Protein AF-A0A3L7Q2Y6-F1 (afdb_monomer)

Foldseek 3Di:
DDDDDDDDPPDDDDPVNVVVVVVVVVVVVVVCVVVVVVVVQVVLLVLQLVLQVLVLVLQVVVCVVVVHGQFEAQDPPDVPDPPDPPQPPVNLADAHQFYQQPDAADDDQDPPVSQQLSLLLSQFQSQQQSCVDPVSVVSNVVRDCLFWDADPDCRRRPLPVDPPDGDDHPTRGFLCDPSDDPPGRTIFGAGPLRAGKGKAFAFAADDPPSDPPPDDADPVRGDGRSNCQWQAHDPPRRIKIKQQANVNDCLGAPRDPVGDNVSSCVSNVRMDMNDDHHHDD

Structure (mmCIF, N/CA/C/O backbone):
data_AF-A0A3L7Q2Y6-F1
#
_entry.id   AF-A0A3L7Q2Y6-F1
#
loop_
_atom_site.group_PDB
_atom_site.id
_atom_site.type_symbol
_atom_site.label_atom_id
_atom_site.label_alt_id
_atom_site.label_comp_id
_atom_site.label_asym_id
_atom_site.label_entity_id
_atom_site.label_seq_id
_atom_site.pdbx_PDB_ins_code
_atom_site.Cartn_x
_atom_site.Cartn_y
_atom_site.Cartn_z
_atom_site.occupancy
_atom_site.B_iso_or_equiv
_atom_site.auth_seq_id
_atom_site.auth_comp_id
_atom_site.auth_asym_id
_atom_site.auth_atom_id
_atom_site.pdbx_PDB_model_num
ATOM 1 N N . MET A 1 1 ? -67.370 22.763 51.348 1.00 41.94 1 MET A N 1
ATOM 2 C CA . MET A 1 1 ? -66.328 22.509 50.325 1.00 41.94 1 MET A CA 1
ATOM 3 C C . MET A 1 1 ? -65.252 21.628 50.940 1.00 41.94 1 MET A C 1
ATOM 5 O O . MET A 1 1 ? -64.598 22.067 51.872 1.00 41.94 1 MET A O 1
ATOM 9 N N . SER A 1 2 ? -65.144 20.372 50.495 1.00 49.56 2 SER A N 1
ATOM 10 C CA . SER A 1 2 ? -64.196 19.372 51.012 1.00 49.56 2 SER A CA 1
ATOM 11 C C . SER A 1 2 ? -63.088 19.155 49.982 1.00 49.56 2 SER A C 1
ATOM 13 O O . SER A 1 2 ? -63.358 18.711 48.867 1.00 49.56 2 SER A O 1
ATOM 15 N N . THR A 1 3 ? -61.853 19.520 50.320 1.00 56.12 3 THR A N 1
ATOM 16 C CA . THR A 1 3 ? -60.669 19.334 49.473 1.00 56.12 3 THR A CA 1
ATOM 17 C C . THR A 1 3 ? -60.024 17.984 49.780 1.00 56.12 3 THR A C 1
ATOM 19 O O . THR A 1 3 ? -59.405 17.768 50.821 1.00 56.12 3 THR A O 1
ATOM 22 N N . ARG A 1 4 ? -60.184 17.039 48.849 1.00 55.81 4 ARG A N 1
ATOM 23 C CA . ARG A 1 4 ? -59.629 15.683 48.915 1.00 55.81 4 ARG A CA 1
ATOM 24 C C . ARG A 1 4 ? -58.120 15.739 48.630 1.00 55.81 4 ARG A C 1
ATOM 26 O O . ARG A 1 4 ? -57.710 15.963 47.496 1.00 55.81 4 ARG A O 1
ATOM 33 N N . ARG A 1 5 ? -57.283 15.549 49.655 1.00 59.28 5 ARG A N 1
ATOM 34 C CA . ARG A 1 5 ? -55.821 15.421 49.500 1.00 59.28 5 ARG A CA 1
ATOM 35 C C . ARG A 1 5 ? -55.479 14.068 48.861 1.00 59.28 5 ARG A C 1
ATOM 37 O O . ARG A 1 5 ? -55.670 13.024 49.479 1.00 59.28 5 ARG A O 1
ATOM 44 N N . SER A 1 6 ? -54.955 14.104 47.638 1.00 62.66 6 SER A N 1
ATOM 45 C CA . SER A 1 6 ? -54.264 12.983 46.990 1.00 62.66 6 SER A CA 1
ATOM 46 C C . SER A 1 6 ? -53.007 12.629 47.798 1.00 62.66 6 SER A C 1
ATOM 48 O O . SER A 1 6 ? -52.104 13.454 47.942 1.00 62.66 6 SER A O 1
ATOM 50 N N . ARG A 1 7 ? -52.956 11.420 48.371 1.00 60.50 7 ARG A N 1
ATOM 51 C CA . ARG A 1 7 ? -51.723 10.851 48.930 1.00 60.50 7 ARG A CA 1
ATOM 52 C C . ARG A 1 7 ? -50.919 10.256 47.778 1.00 60.50 7 ARG A C 1
ATOM 54 O O . ARG A 1 7 ? -51.232 9.165 47.313 1.00 60.50 7 ARG A O 1
ATOM 61 N N . HIS A 1 8 ? -49.869 10.951 47.353 1.00 60.72 8 HIS A N 1
ATOM 62 C CA . HIS A 1 8 ? -48.809 10.332 46.566 1.00 60.72 8 HIS A CA 1
ATOM 63 C C . HIS A 1 8 ? -48.075 9.334 47.470 1.00 60.72 8 HIS A C 1
ATOM 65 O O . HIS A 1 8 ? -47.310 9.719 48.353 1.00 60.72 8 HIS A O 1
ATOM 71 N N . THR A 1 9 ? -48.329 8.042 47.284 1.00 58.81 9 THR A N 1
ATOM 72 C CA . THR A 1 9 ? -47.497 6.972 47.841 1.00 58.81 9 THR A CA 1
ATOM 73 C C . THR A 1 9 ? -46.176 6.954 47.080 1.00 58.81 9 THR A C 1
ATOM 75 O O . THR A 1 9 ? -46.021 6.229 46.099 1.00 58.81 9 THR A O 1
ATOM 78 N N . GLY A 1 10 ? -45.238 7.803 47.496 1.00 58.03 10 GLY A N 1
ATOM 79 C CA . GLY A 1 10 ? -43.846 7.699 47.077 1.00 58.03 10 GLY A CA 1
ATOM 80 C C . GLY A 1 10 ? -43.260 6.427 47.676 1.00 58.03 10 GLY A C 1
ATOM 81 O O . GLY A 1 10 ? -43.004 6.368 48.876 1.00 58.03 10 GLY A O 1
ATOM 82 N N . ARG A 1 11 ? -43.102 5.382 46.861 1.00 69.25 11 ARG A N 1
ATOM 83 C CA . ARG A 1 11 ? -42.287 4.222 47.228 1.00 69.25 11 ARG A CA 1
ATOM 84 C C . ARG A 1 11 ? -40.838 4.703 47.289 1.00 69.25 11 ARG A C 1
ATOM 86 O O . ARG A 1 11 ? -40.289 5.110 46.271 1.00 69.25 11 ARG A O 1
ATOM 93 N N . ALA A 1 12 ? -40.259 4.732 48.484 1.00 65.50 12 ALA A N 1
ATOM 94 C CA . ALA A 1 12 ? -38.835 4.984 48.650 1.00 65.50 12 ALA A CA 1
ATOM 95 C C . ALA A 1 12 ? -38.062 3.785 48.080 1.00 65.50 12 ALA A C 1
ATOM 97 O O . ALA A 1 12 ? -38.348 2.644 48.446 1.00 65.50 12 ALA A O 1
ATOM 98 N N . PHE A 1 13 ? -37.128 4.049 47.165 1.00 69.56 13 PHE A N 1
ATOM 99 C CA . PHE A 1 13 ? -36.258 3.032 46.578 1.00 69.56 13 PHE A CA 1
ATOM 100 C C . PHE A 1 13 ? -35.400 2.388 47.666 1.00 69.56 13 PHE A C 1
ATOM 102 O O . PHE A 1 13 ? -34.822 3.076 48.511 1.00 69.56 13 PHE A O 1
ATOM 109 N N . THR A 1 14 ? -35.331 1.061 47.659 1.00 88.31 14 THR A N 1
ATOM 110 C CA . THR A 1 14 ? -34.518 0.332 48.636 1.00 88.31 14 THR A CA 1
ATOM 111 C C . THR A 1 14 ? -33.040 0.396 48.248 1.00 88.31 14 THR A C 1
ATOM 113 O O . THR A 1 14 ? -32.690 0.422 47.069 1.00 88.31 14 THR A O 1
ATOM 116 N N . LEU A 1 15 ? -32.147 0.402 49.243 1.00 87.25 15 LEU A N 1
ATOM 117 C CA . LEU A 1 15 ? -30.693 0.442 49.019 1.00 87.25 15 LEU A CA 1
ATOM 118 C C . LEU A 1 15 ? -30.230 -0.748 48.153 1.00 87.25 15 LEU A C 1
ATOM 120 O O . LEU A 1 15 ? -29.374 -0.597 47.285 1.00 87.25 15 LEU A O 1
ATOM 124 N N . ILE A 1 16 ? -30.877 -1.907 48.321 1.00 90.69 16 ILE A N 1
ATOM 125 C CA . ILE A 1 16 ? -30.618 -3.108 47.522 1.00 90.69 16 ILE A CA 1
ATOM 126 C C . ILE A 1 16 ? -31.047 -2.957 46.055 1.00 90.69 16 ILE A C 1
ATOM 128 O O . ILE A 1 16 ? -30.329 -3.408 45.170 1.00 90.69 16 ILE A O 1
ATOM 132 N N . GLU A 1 17 ? -32.159 -2.275 45.771 1.00 90.62 17 GLU A N 1
ATOM 133 C CA . GLU A 1 17 ? -32.613 -1.998 44.402 1.00 90.62 17 GLU A CA 1
ATOM 134 C C . GLU A 1 17 ? -31.619 -1.091 43.668 1.00 90.62 17 GLU A C 1
ATOM 136 O O . GLU A 1 17 ? -31.252 -1.368 42.528 1.00 90.62 17 GLU A O 1
ATOM 141 N N . ILE A 1 18 ? -31.077 -0.083 44.360 1.00 92.81 18 ILE A N 1
ATOM 142 C CA . ILE A 1 18 ? -30.001 0.758 43.820 1.00 92.81 18 ILE A CA 1
ATOM 143 C C . ILE A 1 18 ? -28.722 -0.063 43.574 1.00 92.81 18 ILE A C 1
ATOM 145 O O . ILE A 1 18 ? -28.101 0.093 42.524 1.00 92.81 18 ILE A O 1
ATOM 149 N N . MET A 1 19 ? -28.338 -0.978 44.473 1.00 92.94 19 MET A N 1
ATOM 150 C CA . MET A 1 19 ? -27.163 -1.841 44.262 1.00 92.94 19 MET A CA 1
ATOM 151 C C . MET A 1 19 ? -27.318 -2.772 43.056 1.00 92.94 19 MET A C 1
ATOM 153 O O . MET A 1 19 ? -26.382 -2.914 42.267 1.00 92.94 19 MET A O 1
ATOM 157 N N . VAL A 1 20 ? -28.488 -3.396 42.894 1.00 94.88 20 VAL A N 1
ATOM 158 C CA . VAL A 1 20 ? -28.772 -4.280 41.754 1.00 94.88 20 VAL A CA 1
ATOM 159 C C . VAL A 1 20 ? -28.721 -3.494 40.446 1.00 94.88 20 VAL A C 1
ATOM 161 O O . VAL A 1 20 ? -28.068 -3.930 39.501 1.00 94.88 20 VAL A O 1
ATOM 164 N N . VAL A 1 21 ? -29.333 -2.308 40.401 1.00 95.88 21 VAL A N 1
ATOM 165 C CA . VAL A 1 21 ? -29.318 -1.446 39.211 1.00 95.88 21 VAL A CA 1
ATOM 166 C C . VAL A 1 21 ? -27.895 -1.028 38.847 1.00 95.88 21 VAL A C 1
ATOM 168 O O . VAL A 1 21 ? -27.502 -1.175 37.692 1.00 95.88 21 VAL A O 1
ATOM 171 N N . ILE A 1 22 ? -27.094 -0.578 39.817 1.00 95.62 22 ILE A N 1
ATOM 172 C CA . ILE A 1 22 ? -25.692 -0.212 39.568 1.00 95.62 22 ILE A CA 1
ATOM 173 C C . ILE A 1 22 ? -24.901 -1.425 39.060 1.00 95.62 22 ILE A C 1
ATOM 175 O O . ILE A 1 22 ? -24.141 -1.296 38.103 1.00 95.62 22 ILE A O 1
ATOM 179 N N . SER A 1 23 ? -25.120 -2.611 39.633 1.00 96.38 23 SER A N 1
ATOM 180 C CA . SER A 1 23 ? -24.444 -3.842 39.201 1.00 96.38 23 SER A CA 1
ATOM 181 C C . SER A 1 23 ? -24.774 -4.188 37.747 1.00 96.38 23 SER A C 1
ATOM 183 O O . SER A 1 23 ? -23.875 -4.479 36.962 1.00 96.38 23 SER A O 1
ATOM 185 N N . ILE A 1 24 ? -26.049 -4.089 37.357 1.00 96.69 24 ILE A N 1
ATOM 186 C CA . ILE A 1 24 ? -26.487 -4.327 35.975 1.00 96.69 24 ILE A CA 1
ATOM 187 C C . ILE A 1 24 ? -25.892 -3.279 35.027 1.00 96.69 24 ILE A C 1
ATOM 189 O O . ILE A 1 24 ? -25.392 -3.641 33.964 1.00 96.69 24 ILE A O 1
ATOM 193 N N . ILE A 1 25 ? -25.889 -1.997 35.408 1.00 96.38 25 ILE A N 1
ATOM 194 C CA . ILE A 1 25 ? -25.303 -0.923 34.592 1.00 96.38 25 ILE A CA 1
ATOM 195 C C . ILE A 1 25 ? -23.808 -1.167 34.363 1.00 96.38 25 ILE A C 1
ATOM 197 O O . ILE A 1 25 ? -23.350 -1.040 33.231 1.00 96.38 25 ILE A O 1
ATOM 201 N N . LEU A 1 26 ? -23.051 -1.558 35.394 1.00 97.31 26 LEU A N 1
ATOM 202 C CA . LEU A 1 26 ? -21.618 -1.846 35.265 1.00 97.31 26 LEU A CA 1
ATOM 203 C C . LEU A 1 26 ? -21.350 -3.041 34.338 1.00 97.31 26 LEU A C 1
ATOM 205 O O . LEU A 1 26 ? -20.456 -2.980 33.490 1.00 97.31 26 LEU A O 1
ATOM 209 N N . VAL A 1 27 ? -22.154 -4.102 34.445 1.00 95.94 27 VAL A N 1
ATOM 210 C CA . VAL A 1 27 ? -22.051 -5.265 33.552 1.00 95.94 27 VAL A CA 1
ATOM 211 C C . VAL A 1 27 ? -22.356 -4.863 32.107 1.00 95.94 27 VAL A C 1
ATOM 213 O O . VAL A 1 27 ? -21.565 -5.154 31.212 1.00 95.94 27 VAL A O 1
ATOM 216 N N . LEU A 1 28 ? -23.443 -4.129 31.869 1.00 96.19 28 LEU A N 1
ATOM 217 C CA . LEU A 1 28 ? -23.809 -3.680 30.523 1.00 96.19 28 LEU A CA 1
ATOM 218 C C . LEU A 1 28 ? -22.770 -2.720 29.929 1.00 96.19 28 LEU A C 1
ATOM 220 O O . LEU A 1 28 ? -22.401 -2.867 28.765 1.00 96.19 28 LEU A O 1
ATOM 224 N N . ALA A 1 29 ? -22.259 -1.773 30.718 1.00 94.00 29 ALA A N 1
ATOM 225 C CA . ALA A 1 29 ? -21.256 -0.814 30.263 1.00 94.00 29 ALA A CA 1
ATOM 226 C C . ALA A 1 29 ? -19.960 -1.505 29.814 1.00 94.00 29 ALA A C 1
ATOM 228 O O . ALA A 1 29 ? -19.420 -1.167 28.761 1.00 94.00 29 ALA A O 1
ATOM 229 N N . SER A 1 30 ? -19.485 -2.505 30.566 1.00 92.19 30 SER A N 1
ATOM 230 C CA . SER A 1 30 ? -18.273 -3.247 30.191 1.00 92.19 30 SER A CA 1
ATOM 231 C C . SER A 1 30 ? -18.448 -4.048 28.896 1.00 92.19 30 SER A C 1
ATOM 233 O O . SER A 1 30 ? -17.561 -4.030 28.041 1.00 92.19 30 SER A O 1
ATOM 235 N N . LEU A 1 31 ? -19.613 -4.674 28.698 1.00 93.12 31 LEU A N 1
ATOM 236 C CA . LEU A 1 31 ? -19.923 -5.410 27.472 1.00 93.12 31 LEU A CA 1
ATOM 237 C C . LEU A 1 31 ? -19.967 -4.487 26.245 1.00 93.12 31 LEU A C 1
ATOM 239 O O . LEU A 1 31 ? -19.366 -4.797 25.217 1.00 93.12 31 LEU A O 1
ATOM 243 N N . VAL A 1 32 ? -20.650 -3.343 26.354 1.00 91.44 32 VAL A N 1
ATOM 244 C CA . VAL A 1 32 ? -20.786 -2.386 25.245 1.00 91.44 32 VAL A CA 1
ATOM 245 C C . VAL A 1 32 ? -19.423 -1.838 24.813 1.00 91.44 32 VAL A C 1
ATOM 247 O O . VAL A 1 32 ? -19.145 -1.777 23.616 1.00 91.44 32 VAL A O 1
ATOM 250 N N . LEU A 1 33 ? -18.546 -1.501 25.765 1.00 89.44 33 LEU A N 1
ATOM 251 C CA . LEU A 1 33 ? -17.192 -1.021 25.464 1.00 89.44 33 LEU A CA 1
ATOM 252 C C . LEU A 1 33 ? -16.328 -2.105 24.795 1.00 89.44 33 LEU A C 1
ATOM 254 O O . LEU A 1 33 ? -15.632 -1.825 23.815 1.00 89.44 33 LEU A O 1
ATOM 258 N N . GLY A 1 34 ? -16.407 -3.348 25.280 1.00 84.44 34 GLY A N 1
ATOM 259 C CA . GLY A 1 34 ? -15.661 -4.474 24.715 1.00 84.44 34 GLY A CA 1
ATOM 260 C C . GLY A 1 34 ? -16.056 -4.775 23.268 1.00 84.44 34 GLY A C 1
ATOM 261 O O . GLY A 1 34 ? -15.204 -4.784 22.380 1.00 84.44 34 GLY A O 1
ATOM 262 N N . VAL A 1 35 ? -17.354 -4.952 23.006 1.00 87.62 35 VAL A N 1
ATOM 263 C CA . VAL A 1 35 ? -17.860 -5.281 21.662 1.00 87.62 35 VAL A CA 1
ATOM 264 C C . VAL A 1 35 ? -17.671 -4.115 20.688 1.00 87.62 35 VAL A C 1
ATOM 266 O O . VAL A 1 35 ? -17.291 -4.338 19.539 1.00 87.62 35 VAL A O 1
ATOM 269 N N . GLY A 1 36 ? -17.873 -2.872 21.140 1.00 84.06 36 GLY A N 1
ATOM 270 C CA . GLY A 1 36 ? -17.703 -1.684 20.301 1.00 84.06 36 GLY A CA 1
ATOM 271 C C . GLY A 1 36 ? -16.287 -1.554 19.736 1.00 84.06 36 GLY A C 1
ATOM 272 O O . GLY A 1 36 ? -16.120 -1.350 18.536 1.00 84.06 36 GLY A O 1
ATOM 273 N N . SER A 1 37 ? -15.263 -1.746 20.572 1.00 84.62 37 SER A N 1
ATOM 274 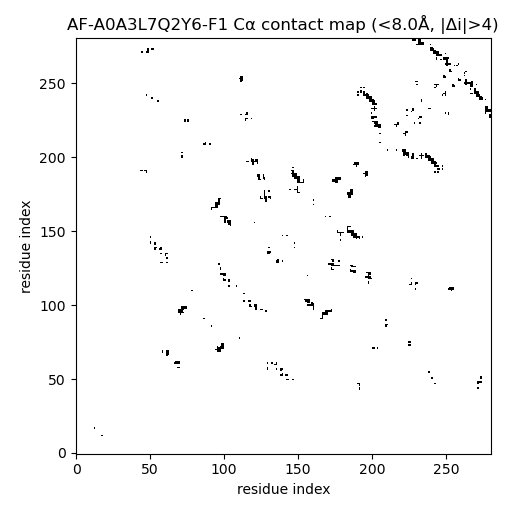C CA . SER A 1 37 ? -13.862 -1.653 20.132 1.00 84.62 37 SER A CA 1
ATOM 275 C C . SER A 1 37 ? -13.458 -2.763 19.149 1.00 84.62 37 SER A C 1
ATOM 277 O O . SER A 1 37 ? -12.757 -2.494 18.174 1.00 84.62 37 SER A O 1
ATOM 279 N N . ALA A 1 38 ? -13.939 -3.994 19.352 1.00 84.69 38 ALA A N 1
ATOM 280 C CA . ALA A 1 38 ? -13.670 -5.112 18.449 1.00 84.69 38 ALA A CA 1
ATOM 281 C C . ALA A 1 38 ? -14.326 -4.914 17.071 1.00 84.69 38 ALA A C 1
ATOM 283 O O . ALA A 1 38 ? -13.709 -5.189 16.040 1.00 84.69 38 ALA A O 1
ATOM 284 N N . LEU A 1 39 ? -15.560 -4.399 17.044 1.00 90.88 39 LEU A N 1
ATOM 285 C CA . LEU A 1 39 ? -16.256 -4.072 15.799 1.00 90.88 39 LEU A CA 1
ATOM 286 C C . LEU A 1 39 ? -15.567 -2.936 15.040 1.00 90.88 39 LEU A C 1
ATOM 288 O O . LEU A 1 39 ? -15.426 -3.0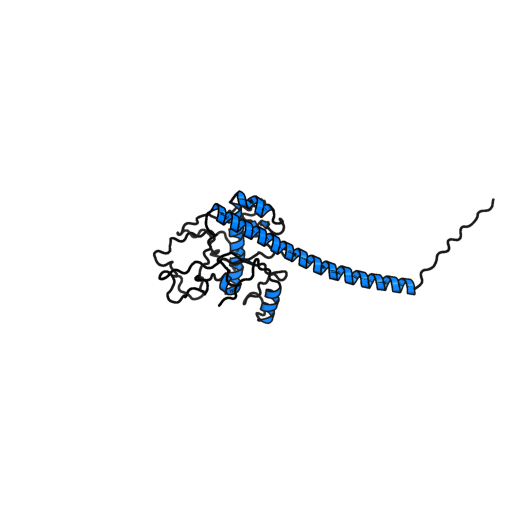35 13.824 1.00 90.88 39 LEU A O 1
ATOM 292 N N . LEU A 1 40 ? -15.099 -1.899 15.744 1.00 90.94 40 LEU A N 1
ATOM 293 C CA . LEU A 1 40 ? -14.353 -0.797 15.133 1.00 90.94 40 LEU A CA 1
ATOM 294 C C . LEU A 1 40 ? -13.057 -1.286 14.482 1.00 90.94 40 LEU A C 1
ATOM 296 O O . LEU A 1 40 ? -12.856 -1.027 13.303 1.00 90.94 40 LEU A O 1
ATOM 300 N N . ARG A 1 41 ? -12.242 -2.085 15.184 1.00 89.88 41 ARG A N 1
ATOM 301 C CA . ARG A 1 41 ? -11.008 -2.663 14.613 1.00 89.88 41 ARG A CA 1
ATOM 302 C C . ARG A 1 41 ? -11.277 -3.514 13.374 1.00 89.88 41 ARG A C 1
ATOM 304 O O . ARG A 1 41 ? -10.527 -3.470 12.403 1.00 89.88 41 ARG A O 1
ATOM 311 N N . ARG A 1 42 ? -12.364 -4.292 13.391 1.00 93.06 42 ARG A N 1
ATOM 312 C CA . ARG A 1 42 ? -12.778 -5.089 12.231 1.00 93.06 42 ARG A CA 1
ATOM 313 C C . ARG A 1 42 ? -13.210 -4.203 11.061 1.00 93.06 42 ARG A C 1
ATOM 315 O O . ARG A 1 42 ? -12.892 -4.525 9.921 1.00 93.06 42 ARG A O 1
ATOM 322 N N . ALA A 1 43 ? -13.929 -3.117 11.337 1.00 95.31 43 ALA A N 1
ATOM 323 C CA . ALA A 1 43 ? -14.341 -2.158 10.320 1.00 95.31 43 ALA A CA 1
ATOM 324 C C . ALA A 1 43 ? -13.136 -1.417 9.720 1.00 95.31 43 ALA A C 1
ATOM 326 O O . ALA A 1 43 ? -13.052 -1.313 8.501 1.00 95.31 43 ALA A O 1
ATOM 327 N N . GLU A 1 44 ? -12.187 -0.984 10.554 1.00 95.75 44 GLU A N 1
ATOM 328 C CA . GLU A 1 44 ? -10.924 -0.364 10.135 1.00 95.75 44 GLU A CA 1
ATOM 329 C C . GLU A 1 44 ? -10.157 -1.284 9.178 1.00 95.75 44 GLU A C 1
ATOM 331 O O . GLU A 1 44 ? -9.899 -0.918 8.032 1.00 95.75 44 GLU A O 1
ATOM 336 N N . ARG A 1 45 ? -9.907 -2.534 9.593 1.00 95.94 45 ARG A N 1
ATOM 337 C CA . ARG A 1 45 ? -9.246 -3.539 8.749 1.00 95.94 45 ARG A CA 1
ATOM 338 C C . ARG A 1 45 ? -9.988 -3.780 7.433 1.00 95.94 45 ARG A C 1
ATOM 340 O O . ARG A 1 45 ? -9.374 -3.753 6.370 1.00 95.94 45 ARG A O 1
ATOM 347 N N . SER A 1 46 ? -11.307 -3.956 7.491 1.00 96.56 46 SER A N 1
ATOM 348 C CA . SER A 1 46 ? -12.131 -4.163 6.294 1.00 96.56 46 SER A CA 1
ATOM 349 C C . SER A 1 46 ? -12.062 -2.979 5.324 1.00 96.56 46 SER A C 1
ATOM 351 O O . SER A 1 46 ? -12.133 -3.177 4.112 1.00 96.56 46 SER A O 1
ATOM 353 N N . GLN A 1 47 ? -11.921 -1.753 5.832 1.00 96.69 47 GLN A N 1
ATOM 354 C CA . GLN A 1 47 ? -11.790 -0.556 5.007 1.00 96.69 47 GLN A CA 1
ATOM 355 C C . GLN A 1 47 ? -10.427 -0.505 4.300 1.00 96.69 47 GLN A C 1
ATOM 357 O O . GLN A 1 47 ? -10.372 -0.170 3.116 1.00 96.69 47 GLN A O 1
ATOM 362 N N . VAL A 1 48 ? -9.351 -0.902 4.993 1.00 97.69 48 VAL A N 1
ATOM 363 C CA . VAL A 1 48 ? -8.007 -1.063 4.409 1.00 97.69 48 VAL A CA 1
ATOM 364 C C . VAL A 1 48 ? -8.016 -2.087 3.277 1.00 97.69 48 VAL A C 1
ATOM 366 O O . VAL A 1 48 ? -7.623 -1.762 2.158 1.00 97.69 48 VAL A O 1
ATOM 369 N N . GLU A 1 49 ? -8.539 -3.286 3.535 1.00 97.56 49 GLU A N 1
ATOM 370 C CA . GLU A 1 49 ? -8.637 -4.368 2.545 1.00 97.56 49 GLU A CA 1
ATOM 371 C C . GLU A 1 49 ? -9.471 -3.942 1.321 1.00 97.56 49 GLU A C 1
ATOM 373 O O . GLU A 1 49 ? -9.076 -4.168 0.173 1.00 97.56 49 GLU A O 1
ATOM 378 N N . SER A 1 50 ? -10.588 -3.238 1.543 1.00 97.75 50 SER A N 1
ATOM 379 C CA . SER A 1 50 ? -11.418 -2.706 0.459 1.00 97.75 50 SER A CA 1
ATOM 380 C C . SER A 1 50 ? -10.673 -1.678 -0.397 1.00 97.75 50 SER A C 1
ATOM 382 O O . SER A 1 50 ? -10.785 -1.718 -1.621 1.00 97.75 50 SER A O 1
ATOM 384 N N . ALA A 1 51 ? -9.917 -0.758 0.210 1.00 97.56 51 ALA A N 1
ATOM 385 C CA . ALA A 1 51 ? -9.143 0.233 -0.537 1.00 97.56 51 ALA A CA 1
ATOM 386 C C . ALA A 1 51 ? -8.014 -0.420 -1.347 1.00 97.56 51 ALA A C 1
ATOM 388 O O . ALA A 1 51 ? -7.793 -0.052 -2.502 1.00 97.56 51 ALA A O 1
ATOM 389 N N . MET A 1 52 ? -7.335 -1.420 -0.774 1.00 97.94 52 MET A N 1
ATOM 390 C CA . MET A 1 52 ? -6.306 -2.189 -1.478 1.00 97.94 52 MET A CA 1
ATOM 391 C C . MET A 1 52 ? -6.889 -2.967 -2.666 1.00 97.94 52 MET A C 1
ATOM 393 O O . MET A 1 52 ? -6.291 -2.971 -3.737 1.00 97.94 52 MET A O 1
ATOM 397 N N . THR A 1 53 ? -8.088 -3.538 -2.526 1.00 97.56 53 THR A N 1
ATOM 398 C CA . THR A 1 53 ? -8.787 -4.243 -3.620 1.00 97.56 53 THR A CA 1
ATOM 399 C C . THR A 1 53 ? -9.177 -3.294 -4.764 1.00 97.56 53 THR A C 1
ATOM 401 O O . THR A 1 53 ? -9.078 -3.637 -5.945 1.00 97.56 53 THR A O 1
ATOM 404 N N . ILE A 1 54 ? -9.590 -2.061 -4.441 1.00 97.50 54 ILE A N 1
ATOM 405 C CA . ILE A 1 54 ? -9.852 -1.027 -5.456 1.00 97.50 54 ILE A CA 1
ATOM 406 C C . ILE A 1 54 ? -8.558 -0.663 -6.195 1.00 97.50 54 ILE A C 1
ATOM 408 O O . ILE A 1 54 ? -8.563 -0.541 -7.420 1.00 97.50 54 ILE A O 1
ATOM 412 N N . MET A 1 55 ? -7.444 -0.526 -5.471 1.00 96.81 55 MET A N 1
ATOM 413 C CA . MET A 1 55 ? -6.133 -0.276 -6.076 1.00 96.81 55 MET A CA 1
ATOM 414 C C . MET A 1 55 ? -5.670 -1.423 -6.972 1.00 96.81 55 MET A C 1
ATOM 416 O O . MET A 1 55 ? -5.154 -1.174 -8.056 1.00 96.81 55 MET A O 1
ATOM 420 N N . GLU A 1 56 ? -5.885 -2.671 -6.564 1.00 96.44 56 GLU A N 1
ATOM 421 C CA . GLU A 1 56 ? -5.621 -3.838 -7.405 1.00 96.44 56 GLU A CA 1
ATOM 422 C C . GLU A 1 56 ? -6.424 -3.799 -8.710 1.00 96.44 56 GLU A C 1
ATOM 424 O O . GLU A 1 56 ? -5.893 -4.030 -9.800 1.00 96.44 56 GLU A O 1
ATOM 429 N N . SER A 1 57 ? -7.703 -3.442 -8.613 1.00 96.94 57 SER A N 1
ATOM 430 C CA . SER A 1 57 ? -8.550 -3.279 -9.791 1.00 96.94 57 SER A CA 1
ATOM 431 C C . SER A 1 57 ? -8.009 -2.166 -10.700 1.00 96.94 57 SER A C 1
ATOM 433 O O . SER A 1 57 ? -7.994 -2.320 -11.918 1.00 96.94 57 SER A O 1
ATOM 435 N N . ALA A 1 58 ? -7.505 -1.068 -10.125 1.00 96.75 58 ALA A N 1
ATOM 436 C CA . ALA A 1 58 ? -6.870 0.012 -10.879 1.00 96.75 58 ALA A CA 1
ATOM 437 C C . ALA A 1 58 ? -5.581 -0.439 -11.590 1.00 96.75 58 ALA A C 1
ATOM 439 O O . ALA A 1 58 ? -5.338 -0.015 -12.718 1.00 96.75 58 ALA A O 1
ATOM 440 N N . PHE A 1 59 ? -4.777 -1.320 -10.984 1.00 95.50 59 PHE A N 1
ATOM 441 C CA . PHE A 1 59 ? -3.642 -1.942 -11.676 1.00 95.50 59 PHE A CA 1
ATOM 442 C C . PHE A 1 59 ? -4.097 -2.811 -12.845 1.00 95.50 59 PHE A C 1
ATOM 444 O O . PHE A 1 59 ? -3.551 -2.688 -13.936 1.00 95.50 59 PHE A O 1
ATOM 451 N N . THR A 1 60 ? -5.134 -3.624 -12.646 1.00 95.88 60 THR A N 1
ATOM 452 C CA . THR A 1 60 ? -5.697 -4.468 -13.712 1.00 95.88 60 THR A CA 1
ATOM 453 C C . THR A 1 60 ? -6.197 -3.622 -14.889 1.00 95.88 60 THR A C 1
ATOM 455 O O . THR A 1 60 ? -5.941 -3.944 -16.047 1.00 95.88 60 THR A O 1
ATOM 458 N N . GLU A 1 61 ? -6.863 -2.499 -14.611 1.00 95.88 61 GLU A N 1
ATOM 459 C CA . GLU A 1 61 ? -7.307 -1.552 -15.641 1.00 95.88 61 GLU A CA 1
ATOM 460 C C . GL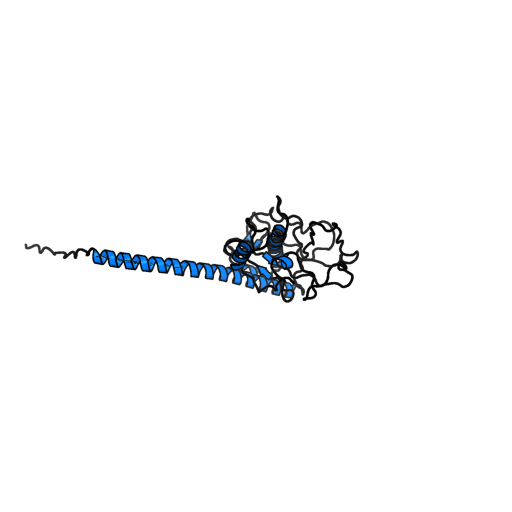U A 1 61 ? -6.120 -0.871 -16.341 1.00 95.88 61 GLU A C 1
ATOM 462 O O . GLU A 1 61 ? -6.113 -0.750 -17.565 1.00 95.88 61 GLU A O 1
ATOM 467 N N . TRP A 1 62 ? -5.083 -0.470 -15.598 1.00 93.38 62 TRP A N 1
ATOM 468 C CA . TRP A 1 62 ? -3.858 0.078 -16.188 1.00 93.38 62 TRP A CA 1
ATOM 469 C C . TRP A 1 62 ? -3.205 -0.913 -17.154 1.00 93.38 62 TRP A C 1
ATOM 471 O O . TRP A 1 62 ? -2.811 -0.540 -18.261 1.00 93.38 62 TRP A O 1
ATOM 481 N N . GLU A 1 63 ? -3.111 -2.178 -16.752 1.00 92.75 63 GLU A N 1
ATOM 482 C CA . GLU A 1 63 ? -2.594 -3.261 -17.587 1.00 92.75 63 GLU A CA 1
ATOM 483 C C . GLU A 1 63 ? -3.448 -3.476 -18.831 1.00 92.75 63 GLU A C 1
ATOM 485 O O . GLU A 1 63 ? -2.907 -3.599 -19.929 1.00 92.75 63 GLU A O 1
ATOM 490 N N . GLY A 1 64 ? -4.774 -3.439 -18.681 1.00 94.62 64 GLY A N 1
ATOM 491 C CA . GLY A 1 64 ? -5.712 -3.523 -19.796 1.00 94.62 64 GLY A CA 1
ATOM 492 C C . GLY A 1 64 ? -5.538 -2.390 -20.813 1.00 94.62 64 GLY A C 1
ATOM 493 O O . GLY A 1 64 ? -5.562 -2.640 -22.017 1.00 94.62 64 GLY A O 1
ATOM 494 N N . GLN A 1 65 ? -5.315 -1.157 -20.348 1.00 91.88 65 GLN A N 1
ATOM 495 C CA . GLN A 1 65 ? -5.171 0.024 -21.210 1.00 91.88 65 GLN A CA 1
ATOM 496 C C . GLN A 1 65 ? -3.785 0.145 -21.852 1.00 91.88 65 GLN A C 1
ATOM 498 O O . GLN A 1 65 ? -3.659 0.582 -22.995 1.00 91.88 65 GLN A O 1
ATOM 503 N N . THR A 1 66 ? -2.729 -0.211 -21.119 1.00 86.12 66 THR A N 1
ATOM 504 C CA . THR A 1 66 ? -1.341 -0.067 -21.591 1.00 86.12 66 THR A CA 1
ATOM 505 C C . THR A 1 66 ? -0.783 -1.336 -22.233 1.00 86.12 66 THR A C 1
ATOM 507 O O . THR A 1 66 ? 0.264 -1.284 -22.879 1.00 86.12 66 THR A O 1
ATOM 510 N N . GLY A 1 67 ? -1.471 -2.470 -22.076 1.00 87.56 67 GLY A N 1
ATOM 511 C CA . GLY A 1 67 ? -1.058 -3.779 -22.578 1.00 87.56 67 GLY A CA 1
ATOM 512 C C . GLY A 1 67 ? 0.116 -4.402 -21.818 1.00 87.56 67 GLY A C 1
ATOM 513 O O . GLY A 1 67 ? 0.727 -5.344 -22.325 1.00 87.56 67 GLY A O 1
ATOM 514 N N . ARG A 1 68 ? 0.483 -3.868 -20.644 1.00 85.19 68 ARG A N 1
ATOM 515 C CA . ARG A 1 68 ? 1.617 -4.345 -19.836 1.00 85.19 68 ARG A CA 1
ATOM 516 C C . ARG A 1 68 ? 1.484 -3.973 -18.349 1.00 85.19 68 ARG A C 1
ATOM 518 O O . ARG A 1 68 ? 0.857 -2.959 -18.048 1.00 85.19 68 ARG A O 1
ATOM 525 N N . PRO A 1 69 ? 2.143 -4.713 -17.435 1.00 86.19 69 PRO A N 1
ATOM 526 C CA . PRO A 1 69 ? 2.233 -4.353 -16.018 1.00 86.19 69 PRO A CA 1
ATOM 527 C C . PRO A 1 69 ? 2.902 -3.002 -15.780 1.00 86.19 69 PRO A C 1
ATOM 529 O O . PRO A 1 69 ? 3.735 -2.543 -16.574 1.00 86.19 69 PRO A O 1
ATOM 532 N N . VAL A 1 70 ? 2.561 -2.396 -14.638 1.00 84.88 70 VAL A N 1
ATOM 533 C CA . VAL A 1 70 ? 3.331 -1.284 -14.074 1.00 84.88 70 VAL A CA 1
ATOM 534 C C . VAL A 1 70 ? 4.724 -1.798 -13.739 1.00 84.88 70 VAL A C 1
ATOM 536 O O . VAL A 1 70 ? 4.900 -2.788 -13.032 1.00 84.88 70 VAL A O 1
ATOM 539 N N . THR A 1 71 ? 5.726 -1.106 -14.256 1.00 78.69 71 THR A N 1
ATOM 540 C CA . THR A 1 71 ? 7.130 -1.480 -14.111 1.00 78.69 71 THR A CA 1
ATOM 541 C C . THR A 1 71 ? 7.817 -0.585 -13.095 1.00 78.69 71 THR A C 1
ATOM 543 O O . THR A 1 71 ? 7.622 0.634 -13.073 1.00 78.69 71 THR A O 1
ATOM 546 N N . TYR A 1 72 ? 8.645 -1.201 -12.256 1.00 77.19 72 TYR A N 1
ATOM 547 C CA . TYR A 1 72 ? 9.361 -0.526 -11.187 1.00 77.19 72 TYR A CA 1
ATOM 548 C C . TYR A 1 72 ? 10.862 -0.749 -11.301 1.00 77.19 72 TYR A C 1
ATOM 550 O O . TYR A 1 72 ? 11.327 -1.861 -11.541 1.00 77.19 72 TYR A O 1
ATOM 558 N N . ASN A 1 73 ? 11.612 0.325 -11.087 1.00 71.31 73 ASN A N 1
ATOM 559 C CA . ASN A 1 73 ? 13.055 0.285 -10.935 1.00 71.31 73 ASN A CA 1
ATOM 560 C C . ASN A 1 73 ? 13.429 0.553 -9.478 1.00 71.31 73 ASN A C 1
ATOM 562 O O . ASN A 1 73 ? 13.544 1.713 -9.069 1.00 71.31 73 ASN A O 1
ATOM 566 N N . GLY A 1 74 ? 13.607 -0.523 -8.716 1.00 59.69 74 GLY A N 1
ATOM 567 C CA . GLY A 1 74 ? 14.260 -0.491 -7.412 1.00 59.69 74 GLY A CA 1
ATOM 568 C C . GLY A 1 74 ? 15.758 -0.370 -7.628 1.00 59.69 74 GLY A C 1
ATOM 569 O O . GLY A 1 74 ? 16.357 -1.291 -8.175 1.00 59.69 74 GLY A O 1
ATOM 570 N N . ALA A 1 75 ? 16.377 0.745 -7.245 1.00 51.62 75 ALA A N 1
ATOM 571 C CA . ALA A 1 75 ? 17.821 0.836 -7.330 1.00 51.62 75 ALA A CA 1
ATOM 572 C C . ALA A 1 75 ? 18.425 -0.135 -6.307 1.00 51.62 75 ALA A C 1
ATOM 574 O O . ALA A 1 75 ? 18.147 -0.061 -5.107 1.00 51.62 75 ALA A O 1
ATOM 575 N N . PHE A 1 76 ? 19.311 -1.023 -6.759 1.00 44.50 76 PHE A N 1
ATOM 576 C CA . PHE A 1 76 ? 20.246 -1.675 -5.851 1.00 44.50 76 PHE A CA 1
ATOM 577 C C . PHE A 1 76 ? 21.091 -0.580 -5.219 1.00 44.50 76 PHE A C 1
ATOM 579 O O . PHE A 1 76 ? 21.979 -0.019 -5.855 1.00 44.50 76 PHE A O 1
ATOM 586 N N . ASN A 1 77 ? 20.815 -0.237 -3.968 1.00 41.38 77 ASN A N 1
ATOM 587 C CA . ASN A 1 77 ? 21.765 0.532 -3.188 1.00 41.38 77 ASN A CA 1
ATOM 588 C C . ASN A 1 77 ? 22.372 -0.406 -2.159 1.00 41.38 77 ASN A C 1
ATOM 590 O O . ASN A 1 77 ? 21.959 -0.464 -1.002 1.00 41.38 77 ASN A O 1
ATOM 594 N N . SER A 1 78 ? 23.331 -1.196 -2.633 1.00 38.12 78 SER A N 1
ATOM 595 C CA . SER A 1 78 ? 24.270 -1.841 -1.741 1.00 38.12 78 SER A CA 1
ATOM 596 C C . SER A 1 78 ? 25.044 -0.739 -1.032 1.00 38.12 78 SER A C 1
ATOM 598 O O . SER A 1 78 ? 25.794 0.009 -1.654 1.00 38.12 78 SER A O 1
ATOM 600 N N . LEU A 1 79 ? 24.883 -0.658 0.284 1.00 41.25 79 LEU A N 1
ATOM 601 C CA . LEU A 1 79 ? 25.676 0.217 1.148 1.00 41.25 79 LEU A CA 1
ATOM 602 C C . LEU A 1 79 ? 27.185 -0.144 1.137 1.00 41.25 79 LEU A C 1
ATOM 604 O O . LEU A 1 79 ? 27.955 0.469 1.872 1.00 41.25 79 LEU A O 1
ATOM 608 N N . THR A 1 80 ? 27.616 -1.100 0.299 1.00 35.53 80 THR A N 1
ATOM 609 C CA . THR A 1 80 ? 29.013 -1.520 0.092 1.00 35.53 80 THR A CA 1
ATOM 610 C C . THR A 1 80 ? 29.379 -1.941 -1.342 1.00 35.53 80 THR A C 1
ATOM 612 O O . THR A 1 80 ? 30.547 -2.252 -1.575 1.00 35.53 80 THR A O 1
ATOM 615 N N . ALA A 1 81 ? 28.468 -1.959 -2.323 1.00 35.53 81 ALA A N 1
ATOM 616 C CA . ALA A 1 81 ? 28.849 -2.310 -3.696 1.00 35.53 81 ALA A CA 1
ATOM 617 C C . ALA A 1 81 ? 29.418 -1.078 -4.404 1.00 35.53 81 ALA A C 1
ATOM 619 O O . ALA A 1 81 ? 28.960 0.042 -4.149 1.00 35.53 81 ALA A O 1
ATOM 620 N N . PRO A 1 82 ? 30.394 -1.259 -5.310 1.00 31.23 82 PRO A N 1
ATOM 621 C CA . PRO A 1 82 ? 30.843 -0.179 -6.168 1.00 31.23 82 PRO A CA 1
ATOM 622 C C . PRO A 1 82 ? 29.612 0.414 -6.848 1.00 31.23 82 PRO A C 1
ATOM 624 O O . PRO A 1 82 ? 28.737 -0.324 -7.297 1.00 31.23 82 PRO A O 1
ATOM 627 N N . THR A 1 83 ? 29.551 1.738 -6.928 1.00 37.28 83 THR A N 1
ATOM 628 C CA . THR A 1 83 ? 28.506 2.569 -7.549 1.00 37.28 83 THR A CA 1
ATOM 629 C C . THR A 1 83 ? 28.361 2.366 -9.066 1.00 37.28 83 THR A C 1
ATOM 631 O O . THR A 1 83 ? 28.025 3.280 -9.815 1.00 37.28 83 THR A O 1
ATOM 634 N N . THR A 1 84 ? 28.613 1.156 -9.538 1.00 37.53 84 THR A N 1
ATOM 635 C CA . THR A 1 84 ? 28.622 0.734 -10.925 1.00 37.53 84 THR A CA 1
ATOM 636 C C . THR A 1 84 ? 28.079 -0.689 -11.022 1.00 37.53 84 THR A C 1
ATOM 638 O O . THR A 1 84 ? 28.728 -1.566 -11.577 1.00 37.53 84 THR A O 1
ATOM 641 N N . GLU A 1 85 ? 26.838 -0.908 -10.592 1.00 39.19 85 GLU A N 1
ATOM 642 C CA . GLU A 1 85 ? 25.930 -1.587 -11.519 1.00 39.19 85 GLU A CA 1
ATOM 643 C C . GLU A 1 85 ? 25.466 -0.536 -12.526 1.00 39.19 85 GLU A C 1
ATOM 645 O O . GLU A 1 85 ? 24.361 0.003 -12.506 1.00 39.19 85 GLU A O 1
ATOM 650 N N . ILE A 1 86 ? 26.407 -0.182 -13.402 1.00 41.53 86 ILE A N 1
ATOM 651 C CA . ILE A 1 86 ? 26.057 0.305 -14.721 1.00 41.53 86 ILE A CA 1
ATOM 652 C C . ILE A 1 86 ? 25.272 -0.862 -15.302 1.00 41.53 86 ILE A C 1
ATOM 654 O O . ILE A 1 86 ? 25.866 -1.923 -15.501 1.00 41.53 86 ILE A O 1
ATOM 658 N N . TYR A 1 87 ? 23.960 -0.684 -15.514 1.00 41.84 87 TYR A N 1
ATOM 659 C CA . TYR A 1 87 ? 23.193 -1.467 -16.485 1.00 41.84 87 TYR A CA 1
ATOM 660 C C . TYR A 1 87 ? 24.172 -1.905 -17.573 1.00 41.84 87 TYR A C 1
ATOM 662 O O . TYR A 1 87 ? 24.722 -0.992 -18.200 1.00 41.84 87 TYR A O 1
ATOM 670 N N . PRO A 1 88 ? 24.489 -3.207 -17.749 1.00 38.50 88 PRO A N 1
ATOM 671 C CA . PRO A 1 88 ? 25.561 -3.615 -18.655 1.00 38.50 88 PRO A CA 1
ATOM 672 C C . PRO A 1 88 ? 25.375 -2.865 -19.951 1.00 38.50 88 PRO A C 1
ATOM 674 O O . PRO A 1 88 ? 24.240 -2.795 -20.401 1.00 38.50 88 PRO A O 1
ATOM 677 N N . SER A 1 89 ? 26.412 -2.215 -20.481 1.00 37.12 89 SER A N 1
ATOM 678 C CA . SER A 1 89 ? 26.300 -1.309 -21.630 1.00 37.12 89 SER A CA 1
ATOM 679 C C . SER A 1 89 ? 25.453 -1.955 -22.743 1.00 37.12 89 SER A C 1
ATOM 681 O O . SER A 1 89 ? 25.956 -2.799 -23.481 1.00 37.12 89 SER A O 1
ATOM 683 N N . GLY A 1 90 ? 24.150 -1.628 -22.790 1.00 36.47 90 GLY A N 1
ATOM 684 C CA . GLY A 1 90 ? 23.123 -2.389 -23.526 1.00 36.47 90 GLY A CA 1
ATOM 685 C C . GLY A 1 90 ? 21.790 -2.662 -22.789 1.00 36.47 90 GLY A C 1
ATOM 686 O O . GLY A 1 90 ? 20.759 -2.785 -23.443 1.00 36.47 90 GLY A O 1
ATOM 687 N N . ALA A 1 91 ? 21.749 -2.688 -21.453 1.00 39.78 91 ALA A N 1
ATOM 688 C CA . ALA A 1 91 ? 20.539 -2.829 -20.628 1.00 39.78 91 ALA A CA 1
ATOM 689 C C . ALA A 1 91 ? 19.837 -1.481 -20.348 1.00 39.78 91 ALA A C 1
ATOM 691 O O . ALA A 1 91 ? 18.886 -1.406 -19.578 1.00 39.78 91 ALA A O 1
ATOM 692 N N . THR A 1 92 ? 20.255 -0.417 -21.038 1.00 42.03 92 THR A N 1
ATOM 693 C CA . THR A 1 92 ? 19.700 0.950 -21.008 1.00 42.03 92 THR A CA 1
ATOM 694 C C . THR A 1 92 ? 18.315 1.085 -21.663 1.00 42.03 92 THR A C 1
ATOM 696 O O . THR A 1 92 ? 17.857 2.200 -21.909 1.00 42.03 92 THR A O 1
ATOM 699 N N . LEU A 1 93 ? 17.657 -0.034 -21.981 1.00 44.19 93 LEU A N 1
ATOM 700 C CA . LEU A 1 93 ? 16.433 -0.092 -22.786 1.00 44.19 93 LEU A CA 1
ATOM 701 C C . LEU A 1 93 ? 15.182 -0.503 -22.000 1.00 44.19 93 LEU A C 1
ATOM 703 O O . LEU A 1 93 ? 14.094 -0.483 -22.572 1.00 44.19 93 LEU A O 1
ATOM 707 N N . GLU A 1 94 ? 15.297 -0.883 -20.724 1.00 51.62 94 GLU A N 1
ATOM 708 C CA . GLU A 1 94 ? 14.094 -1.093 -19.916 1.00 51.62 94 GLU A CA 1
ATOM 709 C C . GLU A 1 94 ? 13.499 0.256 -19.540 1.00 51.62 94 GLU A C 1
ATOM 711 O O . GLU A 1 94 ? 14.124 1.081 -18.869 1.00 51.62 94 GLU A O 1
ATOM 716 N N . VAL A 1 95 ? 12.287 0.490 -20.030 1.00 56.78 95 VAL A N 1
ATOM 717 C CA . VAL A 1 95 ? 11.508 1.632 -19.598 1.00 56.78 95 VAL A CA 1
ATOM 718 C C . VAL A 1 95 ? 10.734 1.255 -18.345 1.00 56.78 95 VAL A C 1
ATOM 720 O O . VAL A 1 95 ? 10.062 0.228 -18.319 1.00 56.78 95 VAL A O 1
ATOM 723 N N . PHE A 1 96 ? 10.815 2.121 -17.340 1.00 69.94 96 PHE A N 1
ATOM 724 C CA . PHE A 1 96 ? 10.113 1.984 -16.075 1.00 69.94 96 PHE A CA 1
ATOM 725 C C . PHE A 1 96 ? 9.057 3.078 -15.920 1.00 69.94 96 PHE A C 1
ATOM 727 O O . PHE A 1 96 ? 9.262 4.217 -16.356 1.00 69.94 96 PHE A O 1
ATOM 734 N N . ASP A 1 97 ? 7.943 2.745 -15.272 1.00 74.94 97 ASP A N 1
ATOM 735 C CA . ASP A 1 97 ? 6.895 3.713 -14.928 1.00 74.94 97 ASP A CA 1
ATOM 736 C C . ASP A 1 97 ? 7.181 4.393 -13.592 1.00 74.94 97 ASP A C 1
ATOM 738 O O . ASP A 1 97 ? 7.007 5.602 -13.429 1.00 74.94 97 ASP A O 1
ATOM 742 N N . ILE A 1 98 ? 7.649 3.599 -12.629 1.00 76.56 98 ILE A N 1
ATOM 743 C CA . ILE A 1 98 ? 7.990 4.046 -11.286 1.00 76.56 98 ILE A CA 1
ATOM 744 C C . ILE A 1 98 ? 9.478 3.811 -11.068 1.00 76.56 98 ILE A C 1
ATOM 746 O O . ILE A 1 98 ? 10.003 2.726 -11.309 1.00 76.56 98 ILE A O 1
ATOM 750 N N . ARG A 1 99 ? 10.171 4.832 -10.572 1.00 69.38 99 ARG A N 1
ATOM 751 C CA . ARG A 1 99 ? 11.550 4.704 -10.119 1.00 69.38 99 ARG A CA 1
ATOM 752 C C . ARG A 1 99 ? 11.595 4.855 -8.612 1.00 69.38 99 ARG A C 1
ATOM 754 O O . ARG A 1 99 ? 10.821 5.614 -8.028 1.00 69.38 99 ARG A O 1
ATOM 761 N N . GLU A 1 100 ? 12.498 4.123 -7.977 1.00 61.78 100 GLU A N 1
ATOM 762 C CA . GLU A 1 100 ? 12.776 4.324 -6.567 1.00 61.78 100 GLU A CA 1
ATOM 763 C C . GLU A 1 100 ? 13.207 5.782 -6.326 1.00 61.78 100 GLU A C 1
ATOM 765 O O . GLU A 1 100 ? 14.069 6.295 -7.049 1.00 61.78 100 GLU A O 1
ATOM 770 N N . PRO A 1 101 ? 12.619 6.479 -5.337 1.00 57.38 101 PRO A N 1
ATOM 771 C CA . PRO A 1 101 ? 13.000 7.853 -5.046 1.00 57.38 101 PRO A CA 1
ATOM 772 C C . PRO A 1 101 ? 14.478 7.904 -4.633 1.00 57.38 101 PRO A C 1
ATOM 774 O O . PRO A 1 101 ? 14.869 7.351 -3.604 1.00 57.38 101 PRO A O 1
ATOM 777 N N . GLY A 1 102 ? 15.301 8.578 -5.447 1.00 47.34 102 GLY A N 1
ATOM 778 C CA . GLY A 1 102 ? 16.765 8.596 -5.307 1.00 47.34 102 GLY A CA 1
ATOM 779 C C . GLY A 1 102 ? 17.276 9.284 -4.038 1.00 47.34 102 GLY A C 1
ATOM 780 O O . GLY A 1 102 ? 18.424 9.088 -3.645 1.00 47.34 102 GLY A O 1
ATOM 781 N N . THR A 1 103 ? 16.424 10.057 -3.369 1.00 49.84 103 THR A N 1
ATOM 782 C CA . THR A 1 103 ? 16.709 10.681 -2.078 1.00 49.84 103 THR A CA 1
ATOM 783 C C . THR A 1 103 ? 15.525 10.457 -1.133 1.00 49.84 103 THR A C 1
ATOM 785 O O . THR A 1 103 ? 14.539 11.186 -1.221 1.00 49.84 103 THR A O 1
ATOM 788 N N . PRO A 1 104 ? 15.574 9.470 -0.214 1.00 46.25 104 PRO A N 1
ATOM 789 C CA . PRO A 1 104 ? 14.706 9.498 0.965 1.00 46.25 104 PRO A CA 1
ATOM 790 C C . PRO A 1 104 ? 14.949 10.818 1.728 1.00 46.25 104 PRO A C 1
ATOM 792 O O . PRO A 1 104 ? 16.016 11.423 1.567 1.00 46.25 104 PRO A O 1
ATOM 795 N N . PRO A 1 105 ? 14.014 11.302 2.561 1.00 42.72 105 PRO A N 1
ATOM 796 C CA . PRO A 1 105 ? 14.285 12.506 3.327 1.00 42.72 105 PRO A CA 1
ATOM 797 C C . PRO A 1 105 ? 15.436 12.221 4.299 1.00 42.72 105 PRO A C 1
ATOM 799 O O . PRO A 1 105 ? 15.497 11.154 4.913 1.00 42.72 105 PRO A O 1
ATOM 802 N N . ALA A 1 106 ? 16.361 13.167 4.445 1.00 37.78 106 ALA A N 1
ATOM 803 C CA . ALA A 1 106 ? 17.380 13.126 5.496 1.00 37.78 106 ALA A CA 1
ATOM 804 C C . ALA A 1 106 ? 16.690 13.165 6.892 1.00 37.78 106 ALA A C 1
ATOM 806 O O . ALA A 1 106 ? 15.602 13.746 6.974 1.00 37.78 106 ALA A O 1
ATOM 807 N N . PRO A 1 107 ? 17.275 12.605 7.989 1.00 41.62 107 PRO A N 1
ATOM 808 C CA . PRO A 1 107 ? 18.652 12.943 8.362 1.00 41.62 107 PRO A CA 1
ATOM 809 C C . PRO A 1 107 ? 19.553 11.869 9.026 1.00 41.62 107 PRO A C 1
ATOM 811 O O . PRO A 1 107 ? 20.477 12.273 9.701 1.00 41.62 107 PRO A O 1
ATOM 814 N N . ASN A 1 108 ? 19.359 10.546 8.930 1.00 43.03 108 ASN A N 1
ATOM 815 C CA . ASN A 1 108 ? 20.202 9.552 9.672 1.00 43.03 108 ASN A CA 1
ATOM 816 C C . ASN A 1 108 ? 19.778 8.076 9.496 1.00 43.03 108 ASN A C 1
ATOM 818 O O . ASN A 1 108 ? 20.220 7.207 10.243 1.00 43.03 108 ASN A O 1
ATOM 822 N N . SER A 1 109 ? 18.874 7.764 8.565 1.00 49.38 109 SER A N 1
ATOM 823 C CA . SER A 1 109 ? 18.339 6.402 8.434 1.00 49.38 109 SER A CA 1
ATOM 824 C C . SER A 1 109 ? 19.320 5.517 7.659 1.00 49.38 109 SER A C 1
ATOM 826 O O . SER A 1 109 ? 19.513 5.739 6.469 1.00 49.38 109 SER A O 1
ATOM 828 N N . THR A 1 110 ? 19.923 4.527 8.317 1.00 55.78 110 THR A N 1
ATOM 829 C CA . THR A 1 110 ? 20.816 3.525 7.703 1.00 55.78 110 THR A CA 1
ATOM 830 C C . THR A 1 110 ? 20.115 2.163 7.677 1.00 55.78 110 THR A C 1
ATOM 832 O O . THR A 1 110 ? 19.377 1.836 8.603 1.00 55.78 110 THR A O 1
ATOM 835 N N . GLY A 1 111 ? 20.346 1.359 6.636 1.00 65.19 111 GLY A N 1
ATOM 836 C CA . GLY A 1 111 ? 19.868 -0.028 6.558 1.00 65.19 111 GLY A CA 1
ATOM 837 C C . GLY A 1 111 ? 18.399 -0.183 6.142 1.00 65.19 111 GLY A C 1
ATOM 838 O O . GLY A 1 111 ? 17.864 0.626 5.381 1.00 65.19 111 GLY A O 1
ATOM 839 N N . ASN A 1 112 ? 17.752 -1.237 6.644 1.00 72.00 112 ASN A N 1
ATOM 840 C CA . ASN A 1 112 ? 16.410 -1.699 6.256 1.00 72.00 112 ASN A CA 1
ATOM 841 C C . ASN A 1 112 ? 15.313 -0.632 6.365 1.00 72.00 112 ASN A C 1
ATOM 843 O O . ASN A 1 112 ? 14.384 -0.619 5.559 1.00 72.00 112 ASN A O 1
ATOM 847 N N . ARG A 1 113 ? 15.470 0.331 7.285 1.00 74.69 113 ARG A N 1
ATOM 848 C CA . ARG A 1 113 ? 14.565 1.476 7.427 1.00 74.69 113 ARG A CA 1
ATOM 849 C C . ARG A 1 113 ? 14.341 2.257 6.141 1.00 74.69 113 ARG A C 1
ATOM 851 O O . ARG A 1 113 ? 13.232 2.720 5.876 1.00 74.69 113 ARG A O 1
ATOM 858 N N . LEU A 1 114 ? 15.377 2.392 5.320 1.00 73.62 114 LEU A N 1
ATOM 859 C CA . LEU A 1 114 ? 15.264 3.090 4.046 1.00 73.62 114 LEU A CA 1
ATOM 860 C C . LEU A 1 114 ? 14.379 2.341 3.050 1.00 73.62 114 LEU A C 1
ATOM 862 O O . LEU A 1 114 ? 13.671 2.982 2.284 1.00 73.62 114 LEU A O 1
ATOM 866 N N . ILE A 1 115 ? 14.394 1.014 3.067 1.00 75.75 115 ILE A N 1
ATOM 867 C CA . ILE A 1 115 ? 13.751 0.190 2.045 1.00 75.75 115 ILE A CA 1
ATOM 868 C C . ILE A 1 115 ? 12.223 0.295 2.134 1.00 75.75 115 ILE A C 1
ATOM 870 O O . ILE A 1 115 ? 11.583 0.701 1.165 1.00 75.75 115 ILE A O 1
ATOM 874 N N . TYR A 1 116 ? 11.616 0.031 3.295 1.00 78.12 116 TYR A N 1
ATOM 875 C CA . TYR A 1 116 ? 10.155 0.145 3.431 1.00 78.12 116 TYR A CA 1
ATOM 876 C C . TYR A 1 116 ? 9.671 1.602 3.373 1.00 78.12 116 TYR A C 1
ATOM 878 O O . TYR A 1 116 ? 8.576 1.889 2.889 1.00 78.12 116 TYR A O 1
ATOM 886 N N . THR A 1 117 ? 10.512 2.552 3.795 1.00 77.50 117 THR A N 1
ATOM 887 C CA . THR A 1 117 ? 10.275 3.991 3.605 1.00 77.50 117 THR A CA 1
ATOM 888 C C . THR A 1 117 ? 10.151 4.301 2.108 1.00 77.50 117 THR A C 1
ATOM 890 O O . THR A 1 117 ? 9.187 4.932 1.676 1.00 77.50 117 THR A O 1
ATOM 893 N N . ARG A 1 118 ? 11.060 3.785 1.274 1.00 77.44 118 ARG A N 1
ATOM 894 C CA . ARG A 1 118 ? 10.994 3.941 -0.186 1.00 77.44 118 ARG A CA 1
ATOM 895 C C . ARG A 1 118 ? 9.810 3.198 -0.810 1.00 77.44 118 ARG A C 1
ATOM 897 O O . ARG A 1 118 ? 9.206 3.760 -1.719 1.00 77.44 118 ARG A O 1
ATOM 904 N N . ALA A 1 119 ? 9.414 2.030 -0.297 1.00 81.88 119 ALA A N 1
ATOM 905 C CA . ALA A 1 119 ? 8.204 1.322 -0.738 1.00 81.88 119 ALA A CA 1
ATOM 906 C C . ALA A 1 119 ? 6.921 2.148 -0.499 1.00 81.88 119 ALA A C 1
ATOM 908 O O . ALA A 1 119 ? 6.068 2.255 -1.382 1.00 81.88 119 ALA A O 1
ATOM 909 N N . ARG A 1 120 ? 6.810 2.825 0.655 1.00 85.31 120 ARG A N 1
ATOM 910 C CA . ARG A 1 120 ? 5.741 3.810 0.926 1.00 85.31 120 ARG A CA 1
ATOM 911 C C . ARG A 1 120 ? 5.797 4.997 -0.046 1.00 85.31 120 ARG A C 1
ATOM 913 O O . ARG A 1 120 ? 4.765 5.484 -0.502 1.00 85.31 120 ARG A O 1
ATOM 920 N N . GLY A 1 121 ? 6.999 5.471 -0.381 1.00 78.75 121 GLY A N 1
ATOM 921 C CA . GLY A 1 121 ? 7.209 6.534 -1.370 1.00 78.75 121 GLY A CA 1
ATOM 922 C C . GLY A 1 121 ? 6.787 6.135 -2.788 1.00 78.75 121 GLY A C 1
ATOM 923 O O . GLY A 1 121 ? 6.098 6.899 -3.462 1.00 78.75 121 GLY A O 1
ATOM 924 N N . ALA A 1 122 ? 7.144 4.925 -3.224 1.00 78.88 122 ALA A N 1
ATOM 925 C CA . ALA A 1 122 ? 6.757 4.371 -4.520 1.00 78.88 122 ALA A CA 1
ATOM 926 C C . ALA A 1 122 ? 5.228 4.306 -4.675 1.00 78.88 122 ALA A C 1
ATOM 928 O O . ALA A 1 122 ? 4.707 4.639 -5.741 1.00 78.88 122 ALA A O 1
ATOM 929 N N . GLY A 1 123 ? 4.499 3.998 -3.597 1.00 85.44 123 GLY A N 1
ATOM 930 C CA . GLY A 1 123 ? 3.035 4.038 -3.568 1.00 85.44 123 GLY A CA 1
ATOM 931 C C . GLY A 1 123 ? 2.442 5.393 -3.952 1.00 85.44 123 GLY A C 1
ATOM 932 O O . GLY A 1 123 ? 1.522 5.453 -4.764 1.00 85.44 123 GLY A O 1
ATOM 933 N N . VAL A 1 124 ? 3.022 6.498 -3.467 1.00 83.06 124 VAL A N 1
ATOM 934 C CA . VAL A 1 124 ? 2.598 7.857 -3.854 1.00 83.06 124 VAL A CA 1
ATOM 935 C C . VAL A 1 124 ? 2.744 8.043 -5.362 1.00 83.06 124 VAL A C 1
ATOM 937 O O . VAL A 1 124 ? 1.791 8.424 -6.036 1.00 83.06 124 VAL A O 1
ATOM 940 N N . PHE A 1 125 ? 3.907 7.737 -5.935 1.00 80.31 125 PHE A N 1
ATOM 941 C CA . PHE A 1 125 ? 4.105 7.870 -7.383 1.00 80.31 125 PHE A CA 1
ATOM 942 C C . PHE A 1 125 ? 3.145 6.997 -8.183 1.00 80.31 125 PHE A C 1
ATOM 944 O O . PHE A 1 125 ? 2.632 7.431 -9.208 1.00 80.31 125 PHE A O 1
ATOM 951 N N . THR A 1 126 ? 2.853 5.808 -7.679 1.00 87.19 126 THR A N 1
ATOM 952 C CA . THR A 1 126 ? 1.977 4.847 -8.345 1.00 87.19 126 THR A CA 1
ATOM 953 C C . THR A 1 126 ? 0.537 5.322 -8.376 1.00 87.19 126 THR A C 1
ATOM 955 O O . THR A 1 126 ? -0.075 5.350 -9.436 1.00 87.19 126 THR A O 1
ATOM 958 N N . VAL A 1 127 ? 0.013 5.817 -7.255 1.00 89.44 127 VAL A N 1
ATOM 959 C CA . VAL A 1 127 ? -1.325 6.424 -7.205 1.00 89.44 127 VAL A CA 1
ATOM 960 C C . VAL A 1 127 ? -1.445 7.581 -8.204 1.00 89.44 127 VAL A C 1
ATOM 962 O O . VAL A 1 127 ? -2.439 7.682 -8.919 1.00 89.44 127 VAL A O 1
ATOM 965 N N . ASN A 1 128 ? -0.420 8.431 -8.304 1.00 86.19 128 ASN A N 1
ATOM 966 C CA . ASN A 1 128 ? -0.415 9.576 -9.225 1.00 86.19 128 ASN A CA 1
ATOM 967 C C . ASN A 1 128 ? -0.095 9.203 -10.682 1.00 86.19 128 ASN A C 1
ATOM 969 O O . ASN A 1 128 ? -0.318 10.006 -11.588 1.00 86.19 128 ASN A O 1
ATOM 973 N N . LEU A 1 129 ? 0.457 8.017 -10.927 1.00 85.38 129 LEU A N 1
ATOM 974 C CA . LEU A 1 129 ? 0.561 7.427 -12.255 1.00 85.38 129 LEU A CA 1
ATOM 975 C C . LEU A 1 129 ? -0.818 6.940 -12.705 1.00 85.38 129 LEU A C 1
ATOM 977 O O . LEU A 1 129 ? -1.337 7.405 -13.716 1.00 85.38 129 LEU A O 1
ATOM 981 N N . LEU A 1 130 ? -1.425 6.061 -11.907 1.00 89.81 130 LEU A N 1
ATOM 982 C CA . LEU A 1 130 ? -2.705 5.425 -12.199 1.00 89.81 130 LEU A CA 1
ATOM 983 C C . LEU A 1 130 ? -3.824 6.454 -12.394 1.00 89.81 130 LEU A C 1
ATOM 985 O O . LEU A 1 130 ? -4.630 6.340 -13.312 1.00 89.81 130 LEU A O 1
ATOM 989 N N . SER A 1 131 ? -3.835 7.515 -11.586 1.00 87.44 131 SER A N 1
ATOM 990 C CA . SER A 1 131 ? -4.858 8.560 -11.650 1.00 87.44 131 SER A CA 1
ATOM 991 C C . SER A 1 131 ? -4.836 9.407 -12.933 1.00 87.44 131 SER A C 1
ATOM 993 O O . SER A 1 131 ? -5.778 10.164 -13.201 1.00 87.44 131 SER A O 1
ATOM 995 N N . GLN A 1 132 ? -3.790 9.283 -13.757 1.00 82.12 132 GLN A N 1
ATOM 996 C CA . GLN A 1 132 ? -3.728 9.954 -15.054 1.00 82.12 132 GLN A CA 1
ATOM 997 C C . GLN A 1 132 ? -4.669 9.322 -16.073 1.00 82.12 132 GLN A C 1
ATOM 999 O O . GLN A 1 132 ? -5.242 10.069 -16.870 1.00 82.12 132 GLN A O 1
ATOM 1004 N N . LEU A 1 133 ? -4.884 8.001 -16.014 1.00 86.69 133 LEU A N 1
ATOM 1005 C CA . LEU A 1 133 ? -5.839 7.326 -16.889 1.00 86.69 133 LEU A CA 1
ATOM 1006 C C . LEU A 1 133 ? -7.268 7.672 -16.481 1.00 86.69 133 LEU A C 1
ATOM 1008 O O . LEU A 1 133 ? -7.682 7.479 -15.337 1.00 86.69 133 LEU A O 1
ATOM 1012 N N . GLU A 1 134 ? -8.040 8.173 -17.442 1.00 90.12 134 GLU A N 1
ATOM 1013 C CA . GLU A 1 134 ? -9.424 8.592 -17.210 1.00 90.12 134 GLU A CA 1
ATOM 1014 C C . GLU A 1 134 ? -10.321 7.431 -16.774 1.00 90.12 134 GLU A C 1
ATOM 1016 O O . GLU A 1 134 ? -11.214 7.646 -15.956 1.00 90.12 134 GLU A O 1
ATOM 1021 N N . SER A 1 135 ? -10.043 6.207 -17.240 1.00 92.69 135 SER A N 1
ATOM 1022 C CA . SER A 1 135 ? -10.779 5.003 -16.839 1.00 92.69 135 SER A CA 1
ATOM 1023 C C . SER A 1 135 ? -10.558 4.616 -15.372 1.00 92.69 135 SER A C 1
ATOM 1025 O O . SER A 1 135 ? -11.466 4.083 -14.739 1.00 92.69 135 SER A O 1
ATOM 1027 N N . ILE A 1 136 ? -9.404 4.960 -14.791 1.00 94.00 136 ILE A N 1
ATOM 1028 C CA . ILE A 1 136 ? -9.049 4.611 -13.409 1.00 94.00 136 ILE A CA 1
ATOM 1029 C C . ILE A 1 136 ? -9.577 5.631 -12.393 1.00 94.00 136 ILE A C 1
ATOM 1031 O O . ILE A 1 136 ? -9.917 5.274 -11.264 1.00 94.00 136 ILE A O 1
ATOM 1035 N N . ARG A 1 137 ? -9.695 6.911 -12.767 1.00 90.94 137 ARG A N 1
ATOM 1036 C CA . ARG A 1 137 ? -10.194 7.973 -11.868 1.00 90.94 137 ARG A CA 1
ATOM 1037 C C . ARG A 1 137 ? -11.504 7.633 -11.137 1.00 90.94 137 ARG A C 1
ATOM 1039 O O . ARG A 1 137 ? -11.537 7.836 -9.923 1.00 90.94 137 ARG A O 1
ATOM 1046 N N . PRO A 1 138 ? -12.569 7.124 -11.794 1.00 92.88 138 PRO A N 1
ATOM 1047 C CA . PRO A 1 138 ? -13.794 6.749 -11.087 1.00 92.88 138 PRO A CA 1
ATOM 1048 C C . PRO A 1 138 ? -13.593 5.574 -10.121 1.00 92.88 138 PRO A C 1
ATOM 1050 O O . PRO A 1 138 ? -14.279 5.519 -9.104 1.00 92.88 138 PRO A O 1
ATOM 1053 N N . MET A 1 139 ? -12.641 4.671 -10.385 1.00 95.38 139 MET A N 1
ATOM 1054 C CA . MET A 1 139 ? -12.300 3.575 -9.470 1.00 95.38 139 MET A CA 1
ATOM 1055 C C . MET A 1 139 ? -11.679 4.134 -8.190 1.00 95.38 139 MET A C 1
ATOM 1057 O O . MET A 1 139 ? -12.141 3.840 -7.091 1.00 95.38 139 MET A O 1
ATOM 1061 N N . LEU A 1 140 ? -10.687 5.020 -8.333 1.00 92.62 140 LEU A N 1
ATOM 1062 C CA . LEU A 1 140 ? -10.020 5.666 -7.199 1.00 92.62 140 LEU A CA 1
ATOM 1063 C C . LEU A 1 140 ? -10.969 6.553 -6.383 1.00 92.62 140 LEU A C 1
ATOM 1065 O O . LEU A 1 140 ? -10.800 6.665 -5.173 1.00 92.62 140 LEU A O 1
ATOM 1069 N N . ALA A 1 141 ? -11.998 7.133 -7.008 1.00 90.31 141 ALA A N 1
ATOM 1070 C CA . ALA A 1 141 ? -13.045 7.877 -6.307 1.00 90.31 141 ALA A CA 1
ATOM 1071 C C . ALA A 1 141 ? -13.893 7.001 -5.362 1.00 90.31 141 ALA A C 1
ATOM 1073 O O . ALA A 1 141 ? -14.561 7.533 -4.476 1.00 90.31 141 ALA A O 1
ATOM 1074 N N . GLY A 1 142 ? -13.858 5.673 -5.526 1.00 92.62 142 GLY A N 1
ATOM 1075 C CA . GLY A 1 142 ? -14.447 4.720 -4.585 1.00 92.62 142 GLY A CA 1
ATOM 1076 C C . GLY A 1 142 ? -13.659 4.572 -3.278 1.00 92.62 142 GLY A C 1
ATOM 1077 O O . GLY A 1 142 ? -14.197 4.047 -2.304 1.00 92.62 142 GLY A O 1
ATOM 1078 N N . ILE A 1 143 ? -12.407 5.043 -3.226 1.00 95.19 143 ILE A N 1
ATOM 1079 C CA . ILE A 1 143 ? -11.600 5.030 -2.004 1.00 95.19 143 ILE A CA 1
ATOM 1080 C C . ILE A 1 143 ? -12.002 6.226 -1.125 1.00 95.19 143 ILE A C 1
ATOM 1082 O O . ILE A 1 143 ? -12.046 7.360 -1.611 1.00 95.19 143 ILE A O 1
ATOM 1086 N N . PRO A 1 144 ? -12.267 6.018 0.178 1.00 93.50 144 PRO A N 1
ATOM 1087 C CA . PRO A 1 144 ? -12.606 7.099 1.095 1.00 93.50 144 PRO A CA 1
ATOM 1088 C C . PRO A 1 144 ? -11.556 8.227 1.090 1.00 93.50 144 PRO A C 1
ATOM 1090 O O . PRO A 1 144 ? -10.360 7.931 1.161 1.00 93.50 144 PRO A O 1
ATOM 1093 N N . PRO A 1 145 ? -11.955 9.515 1.117 1.00 89.75 145 PRO A N 1
ATOM 1094 C CA . PRO A 1 145 ? -11.012 10.641 1.144 1.00 89.75 145 PRO A CA 1
ATOM 1095 C C . PRO A 1 145 ? -10.092 10.680 2.372 1.00 89.75 145 PRO A C 1
ATOM 1097 O O . PRO A 1 145 ? -9.070 11.357 2.357 1.00 89.75 145 PRO A O 1
ATOM 1100 N N . SER A 1 146 ? -10.447 9.978 3.453 1.00 90.88 146 SER A N 1
ATOM 1101 C CA . SER A 1 146 ? -9.570 9.798 4.617 1.00 90.88 146 SER A CA 1
ATOM 1102 C C . SER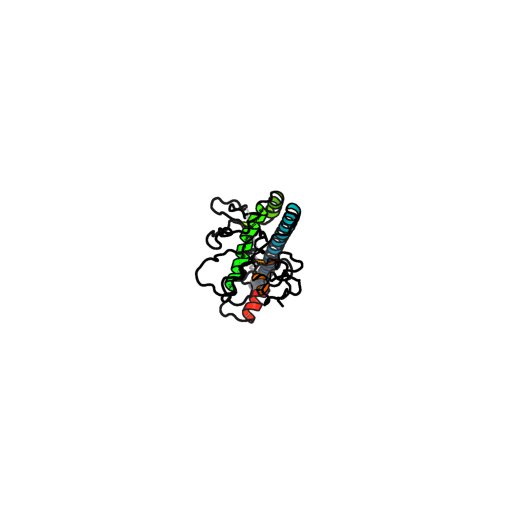 A 1 146 ? -8.351 8.923 4.309 1.00 90.88 146 SER A C 1
ATOM 1104 O O . SER A 1 146 ? -7.321 9.085 4.960 1.00 90.88 146 SER A O 1
ATOM 1106 N N . MET A 1 147 ? -8.472 8.033 3.319 1.00 93.75 147 MET A N 1
ATOM 1107 C CA . MET A 1 147 ? -7.456 7.065 2.904 1.00 93.75 147 MET A CA 1
ATOM 1108 C C . MET A 1 147 ? -6.759 7.464 1.605 1.00 93.75 147 MET A C 1
ATOM 1110 O O . MET A 1 147 ? -5.543 7.355 1.512 1.00 93.75 147 MET A O 1
ATOM 1114 N N . LEU A 1 148 ? -7.494 7.962 0.610 1.00 93.00 148 LEU A N 1
ATOM 1115 C CA . LEU A 1 148 ? -6.909 8.559 -0.589 1.00 93.00 148 LEU A CA 1
ATOM 1116 C C . LEU A 1 148 ? -6.952 10.079 -0.453 1.00 93.00 148 LEU A C 1
ATOM 1118 O O . LEU A 1 148 ? -7.954 10.722 -0.769 1.00 93.00 148 LEU A O 1
ATOM 1122 N N . ARG A 1 149 ? -5.855 10.651 0.042 1.00 87.62 149 ARG A N 1
ATOM 1123 C CA . ARG A 1 149 ? -5.783 12.068 0.412 1.00 87.62 149 ARG A CA 1
ATOM 1124 C C . ARG A 1 149 ? -4.623 12.783 -0.258 1.00 87.62 149 ARG A C 1
ATOM 1126 O O . ARG A 1 149 ? -3.750 12.176 -0.870 1.00 87.62 149 ARG A O 1
ATOM 1133 N N . ALA A 1 150 ? -4.617 14.104 -0.151 1.00 83.06 150 ALA A N 1
ATOM 1134 C CA . ALA A 1 150 ? -3.493 14.917 -0.583 1.00 83.06 150 ALA A CA 1
ATOM 1135 C C . ALA A 1 150 ? -2.245 14.621 0.267 1.00 83.06 150 ALA A C 1
ATOM 1137 O O . ALA A 1 150 ? -2.332 14.549 1.491 1.00 83.06 150 ALA A O 1
ATOM 1138 N N . GLU A 1 151 ? -1.087 14.485 -0.378 1.00 78.19 151 GLU A N 1
ATOM 1139 C CA . GLU A 1 151 ? 0.189 14.278 0.297 1.00 78.19 151 GLU A CA 1
ATOM 1140 C C . GLU A 1 151 ? 0.505 15.489 1.184 1.00 78.19 151 GLU A C 1
ATOM 1142 O O . GLU A 1 151 ? 0.630 16.610 0.686 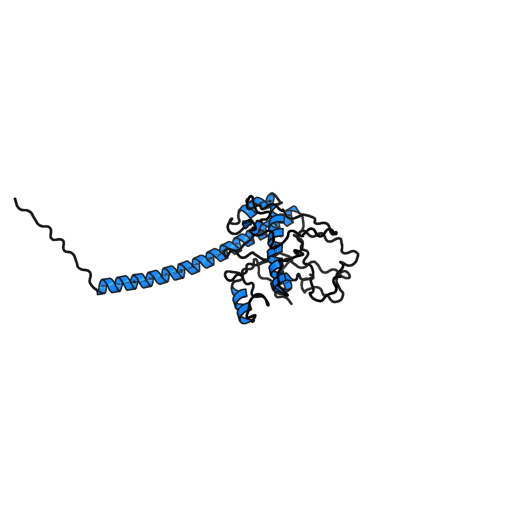1.00 78.19 151 GLU A O 1
ATOM 1147 N N . ALA A 1 152 ? 0.658 15.256 2.491 1.00 66.00 152 ALA A N 1
ATOM 1148 C CA . ALA A 1 152 ? 0.884 16.315 3.474 1.00 66.00 152 ALA A CA 1
ATOM 1149 C C . ALA A 1 152 ? 2.294 16.940 3.417 1.00 66.00 152 ALA A C 1
ATOM 1151 O O . ALA A 1 152 ? 2.488 18.046 3.916 1.00 66.00 152 ALA A O 1
ATOM 1152 N N . ASN A 1 153 ? 3.290 16.253 2.840 1.00 59.72 153 ASN A N 1
ATOM 1153 C CA . ASN A 1 153 ? 4.675 16.729 2.807 1.00 59.72 153 ASN A CA 1
ATOM 1154 C C . ASN A 1 153 ? 5.387 16.361 1.494 1.00 59.72 153 ASN A C 1
ATOM 1156 O O . ASN A 1 153 ? 5.828 15.228 1.305 1.00 59.72 153 ASN A O 1
ATOM 1160 N N . THR A 1 154 ? 5.559 17.344 0.608 1.00 54.78 154 THR A N 1
ATOM 1161 C CA . THR A 1 154 ? 6.272 17.196 -0.675 1.00 54.78 154 THR A CA 1
ATOM 1162 C C . THR A 1 154 ? 7.767 16.893 -0.509 1.00 54.78 154 THR A C 1
ATOM 1164 O O . THR A 1 154 ? 8.398 16.387 -1.438 1.00 54.78 154 THR A O 1
ATOM 1167 N N . SER A 1 155 ? 8.332 17.171 0.674 1.00 47.19 155 SER A N 1
ATOM 1168 C CA . SER A 1 155 ? 9.770 17.064 0.964 1.00 47.19 155 SER A CA 1
ATOM 1169 C C . SER A 1 155 ? 10.197 15.678 1.442 1.00 47.19 155 SER A C 1
ATOM 1171 O O . SER A 1 155 ? 11.383 15.358 1.398 1.00 47.19 155 SER A O 1
ATOM 1173 N N . SER A 1 156 ? 9.257 14.848 1.910 1.00 50.16 156 SER A N 1
ATOM 1174 C CA . SER A 1 156 ? 9.593 13.520 2.427 1.00 50.16 156 SER A CA 1
ATOM 1175 C C . SER A 1 156 ? 9.975 12.541 1.318 1.00 50.16 156 SER A C 1
ATOM 1177 O O . SER A 1 156 ? 10.719 11.611 1.565 1.00 50.16 156 SER A O 1
ATOM 1179 N N . TYR A 1 157 ? 9.504 12.743 0.091 1.00 51.66 157 TYR A N 1
ATOM 1180 C CA . TYR A 1 157 ? 9.832 11.879 -1.044 1.00 51.66 157 TYR A CA 1
ATOM 1181 C C . TYR A 1 157 ? 9.898 12.754 -2.293 1.00 51.66 157 TYR A C 1
ATOM 1183 O O . TYR A 1 157 ? 8.897 12.870 -3.016 1.00 51.66 157 TYR A O 1
ATOM 1191 N N . PRO A 1 158 ? 11.015 13.472 -2.511 1.00 42.25 158 PRO A N 1
ATOM 1192 C CA . PRO A 1 158 ? 11.138 14.381 -3.637 1.00 42.25 158 PRO A CA 1
ATOM 1193 C C . PRO A 1 158 ? 10.850 13.632 -4.940 1.00 42.25 158 PRO A C 1
ATOM 1195 O O . PRO A 1 158 ? 11.183 12.458 -5.092 1.00 42.25 158 PRO A O 1
ATOM 1198 N N . ALA A 1 159 ? 10.180 14.312 -5.870 1.00 40.81 159 ALA A N 1
ATOM 1199 C CA . ALA A 1 159 ? 9.728 13.776 -7.153 1.00 40.81 159 ALA A CA 1
ATOM 1200 C C . ALA A 1 159 ? 10.879 13.516 -8.145 1.00 40.81 159 ALA A C 1
ATOM 1202 O O . ALA A 1 159 ? 10.785 13.837 -9.328 1.00 40.81 159 ALA A O 1
ATOM 1203 N N . THR A 1 160 ? 11.992 12.951 -7.683 1.00 42.84 160 THR A N 1
ATOM 1204 C CA . THR A 1 160 ? 13.182 12.696 -8.494 1.00 42.84 160 THR A CA 1
ATOM 1205 C C . THR A 1 160 ? 13.064 11.378 -9.264 1.00 42.84 160 THR A C 1
ATOM 1207 O O . THR A 1 160 ? 14.008 10.603 -9.352 1.00 42.84 160 THR A O 1
ATOM 1210 N N . ASN A 1 161 ? 11.935 11.183 -9.958 1.00 45.09 161 ASN A N 1
ATOM 1211 C CA . ASN A 1 161 ? 11.923 10.355 -11.175 1.00 45.09 161 ASN A CA 1
ATOM 1212 C C . ASN A 1 161 ? 12.736 11.014 -12.310 1.00 45.09 161 ASN A C 1
ATOM 1214 O O . ASN A 1 161 ? 12.900 10.438 -13.378 1.00 45.09 161 ASN A O 1
ATOM 1218 N N . ILE A 1 162 ? 13.275 12.212 -12.070 1.00 41.38 162 ILE A N 1
ATOM 1219 C CA . ILE A 1 162 ? 14.101 12.987 -12.987 1.00 41.38 162 ILE A CA 1
ATOM 1220 C C . ILE A 1 162 ? 15.540 13.002 -12.452 1.00 41.38 162 ILE A C 1
ATOM 1222 O O . ILE A 1 162 ? 16.003 14.001 -11.910 1.00 41.38 162 ILE A O 1
ATOM 1226 N N . LEU A 1 163 ? 16.271 11.894 -12.581 1.00 40.72 163 LEU A N 1
ATOM 1227 C CA . LEU A 1 163 ? 17.696 12.062 -12.863 1.00 40.72 163 LEU A CA 1
ATOM 1228 C C . LEU A 1 163 ? 17.784 12.211 -14.374 1.00 40.72 163 LEU A C 1
ATOM 1230 O O . LEU A 1 163 ? 17.334 11.350 -15.121 1.00 40.72 163 LEU A O 1
ATOM 1234 N N . SER A 1 164 ? 18.301 13.357 -14.794 1.00 40.91 164 SER A N 1
ATOM 1235 C CA . SER A 1 164 ? 18.669 13.688 -16.163 1.00 40.91 164 SER A CA 1
ATOM 1236 C C . SER A 1 164 ? 19.660 12.650 -16.696 1.00 40.91 164 SER A C 1
ATOM 1238 O O . SER A 1 164 ? 20.870 12.796 -16.547 1.00 40.91 164 SER A O 1
ATOM 1240 N N . GLY A 1 165 ? 19.140 11.566 -17.253 1.00 45.97 165 GLY A N 1
ATOM 1241 C CA . GLY A 1 165 ? 19.926 10.463 -17.777 1.00 45.97 165 GLY A CA 1
ATOM 1242 C C . GLY A 1 165 ? 19.015 9.281 -18.065 1.00 45.97 165 GLY A C 1
ATOM 1243 O O . GLY A 1 165 ? 18.467 8.683 -17.147 1.00 45.97 165 GLY A O 1
ATOM 1244 N N . THR A 1 166 ? 18.838 9.000 -19.351 1.00 44.75 166 THR A N 1
ATOM 1245 C CA . THR A 1 166 ? 18.193 7.826 -19.960 1.00 44.75 166 THR A CA 1
ATOM 1246 C C . THR A 1 166 ? 18.436 6.544 -19.129 1.00 44.75 166 THR A C 1
ATOM 1248 O O . THR A 1 166 ? 19.575 6.345 -18.702 1.00 44.75 166 THR A O 1
ATOM 1251 N N . PRO A 1 167 ? 17.433 5.665 -18.895 1.00 50.66 167 PRO A N 1
ATOM 1252 C CA . PRO A 1 167 ? 16.287 5.376 -19.765 1.00 50.66 167 PRO A CA 1
ATOM 1253 C C . PRO A 1 167 ? 15.127 6.368 -19.652 1.00 50.66 167 PRO A C 1
ATOM 1255 O O . PRO A 1 167 ? 14.923 7.001 -18.619 1.00 50.66 167 PRO A O 1
ATOM 1258 N N . ALA A 1 168 ? 14.380 6.522 -20.746 1.00 51.78 168 ALA A N 1
ATOM 1259 C CA . ALA A 1 168 ? 13.181 7.352 -20.800 1.00 51.78 168 ALA A CA 1
ATOM 1260 C C . ALA A 1 168 ? 12.122 6.831 -19.816 1.00 51.78 168 ALA A C 1
ATOM 1262 O O . ALA A 1 168 ? 11.938 5.627 -19.713 1.00 51.78 168 ALA A O 1
ATOM 1263 N N . VAL A 1 169 ? 11.419 7.723 -19.119 1.00 54.28 169 VAL A N 1
ATOM 1264 C CA . VAL A 1 169 ? 10.196 7.396 -18.368 1.00 54.28 169 VAL A CA 1
ATOM 1265 C C . VAL A 1 169 ? 9.052 7.281 -19.385 1.00 54.28 169 VAL A C 1
ATOM 1267 O O . VAL A 1 169 ? 8.847 8.229 -20.143 1.00 54.28 169 VAL A O 1
ATOM 1270 N N . LEU A 1 170 ? 8.317 6.157 -19.434 1.00 50.47 170 LEU A N 1
ATOM 1271 C CA . LEU A 1 170 ? 7.172 6.009 -20.362 1.00 50.47 170 LEU A CA 1
ATOM 1272 C C . LEU A 1 170 ? 6.010 6.919 -19.945 1.00 50.47 170 LEU A C 1
ATOM 1274 O O . LEU A 1 170 ? 5.400 7.566 -20.792 1.00 50.47 170 LEU A O 1
ATOM 1278 N N . TYR A 1 171 ? 5.746 6.997 -18.639 1.00 58.28 171 TYR A N 1
ATOM 1279 C CA . TYR A 1 171 ? 4.680 7.808 -18.062 1.00 58.28 171 TYR A CA 1
ATOM 1280 C C . TYR A 1 171 ? 5.173 8.485 -16.785 1.00 58.28 171 TYR A C 1
ATOM 1282 O O . TYR A 1 171 ? 5.429 7.834 -15.776 1.00 58.28 171 TYR A O 1
ATOM 1290 N N . ALA A 1 172 ? 5.345 9.806 -16.824 1.00 63.66 172 ALA A N 1
ATOM 1291 C CA . ALA A 1 172 ? 5.742 10.560 -15.641 1.00 63.66 172 ALA A CA 1
ATOM 1292 C C . ALA A 1 172 ? 4.554 10.643 -14.664 1.00 63.66 172 ALA A C 1
ATOM 1294 O O . ALA A 1 172 ? 3.488 11.098 -15.079 1.00 63.66 172 ALA A O 1
ATOM 1295 N N . PRO A 1 173 ? 4.691 10.244 -13.384 1.00 65.81 173 PRO A N 1
ATOM 1296 C CA . PRO A 1 173 ? 3.627 10.414 -12.397 1.00 65.81 173 PRO A CA 1
ATOM 1297 C C . PRO A 1 173 ? 3.174 11.871 -12.273 1.00 65.81 173 PRO A C 1
ATOM 1299 O O . PRO A 1 173 ? 4.002 12.786 -12.300 1.00 65.81 173 PRO A O 1
ATOM 1302 N N . SER A 1 174 ? 1.868 12.086 -12.092 1.00 57.72 174 SER A N 1
ATOM 1303 C CA . SER A 1 174 ? 1.304 13.426 -11.943 1.00 57.72 174 SER A CA 1
ATOM 1304 C C . SER A 1 174 ? 1.915 14.150 -10.739 1.00 57.72 174 SER A C 1
ATOM 1306 O O . SER A 1 174 ? 1.996 13.607 -9.638 1.00 57.72 174 SER A O 1
ATOM 1308 N N . SER A 1 175 ? 2.297 15.411 -10.946 1.00 57.88 175 SER A N 1
ATOM 1309 C CA . SER A 1 175 ? 2.605 16.380 -9.888 1.00 57.88 175 SER A CA 1
ATOM 1310 C C . SER A 1 175 ? 1.389 17.237 -9.517 1.00 57.88 175 SER A C 1
ATOM 1312 O O . SER A 1 175 ? 1.529 18.313 -8.931 1.00 57.88 175 SER A O 1
ATOM 1314 N N . LYS A 1 176 ? 0.179 16.755 -9.826 1.00 54.44 176 LYS A N 1
ATOM 1315 C CA . LYS A 1 176 ? -1.089 17.279 -9.309 1.00 54.44 176 LYS A CA 1
ATOM 1316 C C . LYS A 1 176 ? -1.886 16.171 -8.622 1.00 54.44 176 LYS A C 1
ATOM 1318 O O . LYS A 1 176 ? -2.155 15.137 -9.233 1.00 54.44 176 LYS A O 1
ATOM 1323 N N . SER A 1 177 ? -2.295 16.423 -7.378 1.00 52.66 177 SER A N 1
ATOM 1324 C CA . SER A 1 177 ? -3.125 15.515 -6.583 1.00 52.66 177 SER A CA 1
ATOM 1325 C C . SER A 1 177 ? -4.522 15.362 -7.189 1.00 52.66 177 SER A C 1
ATOM 1327 O O . SER A 1 177 ? -5.163 16.354 -7.534 1.00 52.66 177 SER A O 1
ATOM 1329 N N . THR A 1 178 ? -5.035 14.133 -7.249 1.00 56.97 178 THR A N 1
ATOM 1330 C CA . THR A 1 178 ? -6.443 13.852 -7.570 1.00 56.97 178 THR A CA 1
ATOM 1331 C C . THR A 1 178 ? -7.372 13.950 -6.363 1.00 56.97 178 THR A C 1
ATOM 1333 O O . THR A 1 178 ? -8.581 14.048 -6.538 1.00 56.97 178 THR A O 1
ATOM 1336 N N . ALA A 1 179 ? -6.824 14.026 -5.147 1.00 54.56 179 ALA A N 1
ATOM 1337 C CA . ALA A 1 179 ? -7.559 14.261 -3.900 1.00 54.56 179 ALA A CA 1
ATOM 1338 C C . ALA A 1 179 ? -7.919 15.747 -3.647 1.00 54.56 179 ALA A C 1
ATOM 1340 O O . ALA A 1 179 ? -8.292 16.120 -2.539 1.00 54.56 179 ALA A O 1
ATOM 1341 N N . ASN A 1 180 ? -7.825 16.592 -4.681 1.00 50.81 180 ASN A N 1
ATOM 1342 C CA . ASN A 1 180 ? -8.404 17.936 -4.759 1.00 50.81 180 ASN A CA 1
ATOM 1343 C C . ASN A 1 180 ? -8.045 18.894 -3.596 1.00 50.81 180 ASN A C 1
ATOM 1345 O O . ASN A 1 180 ? -8.909 19.322 -2.832 1.00 50.81 180 ASN A O 1
ATOM 1349 N N . THR A 1 181 ? -6.771 19.292 -3.485 1.00 47.72 181 THR A N 1
ATOM 1350 C CA . THR A 1 181 ? -6.354 20.432 -2.644 1.00 47.72 181 THR A CA 1
ATOM 1351 C C . THR A 1 181 ? -5.410 21.370 -3.401 1.00 47.72 181 THR A C 1
ATOM 1353 O O . THR A 1 181 ? -4.640 20.949 -4.260 1.00 47.72 181 THR A O 1
ATOM 1356 N N . LYS A 1 182 ? -5.488 22.670 -3.086 1.00 42.56 182 LYS A N 1
ATOM 1357 C CA . LYS A 1 182 ? -4.732 23.758 -3.735 1.00 42.56 182 LYS A CA 1
ATOM 1358 C C . LYS A 1 182 ? -3.220 23.714 -3.450 1.00 42.56 182 LYS A C 1
ATOM 1360 O O . LYS A 1 182 ? -2.451 24.307 -4.200 1.00 42.56 182 LYS A O 1
ATOM 1365 N N . ASP A 1 183 ? -2.814 22.975 -2.415 1.00 46.12 183 ASP A N 1
ATOM 1366 C CA . ASP A 1 183 ? -1.485 23.074 -1.797 1.00 46.12 183 ASP A CA 1
ATOM 1367 C C . ASP A 1 183 ? -0.689 21.753 -1.797 1.00 46.12 183 ASP A C 1
ATOM 1369 O O . ASP A 1 183 ? 0.387 21.684 -1.206 1.00 46.12 183 ASP A O 1
ATOM 1373 N N . SER A 1 184 ? -1.176 20.699 -2.467 1.00 52.56 184 SER A N 1
ATOM 1374 C CA . SER A 1 184 ? -0.434 19.440 -2.608 1.00 52.56 184 SER A CA 1
ATOM 1375 C C . SER A 1 184 ? -0.324 18.994 -4.058 1.00 52.56 184 SER A C 1
ATOM 1377 O O . SER A 1 184 ? -1.300 18.935 -4.809 1.00 52.56 184 SER A O 1
ATOM 1379 N N . THR A 1 185 ? 0.894 18.631 -4.446 1.00 61.38 185 THR A N 1
ATOM 1380 C CA . THR A 1 185 ? 1.206 18.155 -5.789 1.00 61.38 185 THR A CA 1
ATOM 1381 C C . THR A 1 185 ? 0.856 16.680 -5.985 1.00 61.38 185 THR A C 1
ATOM 1383 O O . THR A 1 185 ? 0.889 16.210 -7.108 1.00 61.38 185 THR A O 1
ATOM 1386 N N . ARG A 1 186 ? 0.508 15.893 -4.960 1.00 75.94 186 ARG A N 1
ATOM 1387 C CA . ARG A 1 186 ? 0.335 14.437 -5.135 1.00 75.94 186 ARG A CA 1
ATOM 1388 C C . ARG A 1 186 ? -0.744 13.859 -4.230 1.00 75.94 186 ARG A C 1
ATOM 1390 O O . ARG A 1 186 ? -1.025 14.406 -3.170 1.00 75.94 186 ARG A O 1
ATOM 1397 N N . SER A 1 187 ? -1.357 12.758 -4.646 1.00 84.56 187 SER A N 1
ATOM 1398 C CA . SER A 1 187 ? -2.217 11.934 -3.789 1.00 84.56 187 SER A CA 1
ATOM 1399 C C . SER A 1 187 ? -1.424 10.801 -3.142 1.00 84.56 187 SER A C 1
ATOM 1401 O O . SER A 1 187 ? -0.580 10.190 -3.792 1.00 84.56 187 SER A O 1
ATOM 1403 N N . GLU A 1 188 ? -1.692 10.523 -1.872 1.00 86.56 188 GLU A N 1
ATOM 1404 C CA . GLU A 1 188 ? -1.148 9.391 -1.126 1.00 86.56 188 GLU A CA 1
ATOM 1405 C C . GLU A 1 188 ? -2.277 8.446 -0.711 1.00 86.56 188 GLU A C 1
ATOM 1407 O O . GLU A 1 188 ? -3.392 8.888 -0.422 1.00 86.56 188 GLU A O 1
ATOM 1412 N N . LEU A 1 189 ? -1.967 7.150 -0.677 1.00 93.00 189 LEU A N 1
ATOM 1413 C CA . LEU A 1 189 ? -2.839 6.127 -0.120 1.00 93.00 189 LEU A CA 1
ATOM 1414 C C . LEU A 1 189 ? -2.354 5.772 1.288 1.00 93.00 189 LEU A C 1
ATOM 1416 O O . LEU A 1 189 ? -1.216 5.328 1.475 1.00 93.00 189 LEU A O 1
ATOM 1420 N N . VAL A 1 190 ? -3.225 5.975 2.266 1.00 93.62 190 VAL A N 1
ATOM 1421 C CA . VAL A 1 190 ? -2.991 5.662 3.673 1.00 93.62 190 VAL A CA 1
ATOM 1422 C C . VAL A 1 190 ? -4.024 4.663 4.179 1.00 93.62 190 VAL A C 1
ATOM 1424 O O . VAL A 1 190 ? -5.136 4.581 3.657 1.00 93.62 190 VAL A O 1
ATOM 1427 N N . ASP A 1 191 ? -3.645 3.894 5.190 1.00 95.69 191 ASP A N 1
ATOM 1428 C CA . ASP A 1 191 ? -4.558 3.050 5.946 1.00 95.69 191 ASP A CA 1
ATOM 1429 C C . ASP A 1 191 ? -5.439 3.875 6.899 1.00 95.69 191 ASP A C 1
ATOM 1431 O O . ASP A 1 191 ? -5.340 5.103 6.998 1.00 95.69 191 ASP A O 1
ATOM 1435 N N . THR A 1 192 ? -6.340 3.196 7.606 1.00 95.69 192 THR A N 1
ATOM 1436 C CA . THR A 1 192 ? -7.283 3.822 8.542 1.00 95.69 192 THR A CA 1
ATOM 1437 C C . THR A 1 192 ? -6.614 4.467 9.750 1.00 95.69 192 THR A C 1
ATOM 1439 O O . THR A 1 192 ? -7.200 5.361 10.359 1.00 95.69 192 THR A O 1
ATOM 1442 N N . TRP A 1 193 ? -5.386 4.061 10.073 1.00 94.44 193 TRP A N 1
ATOM 1443 C CA . TRP A 1 193 ? -4.587 4.622 11.163 1.00 94.44 193 TRP A CA 1
ATOM 1444 C C . TRP A 1 193 ? -3.678 5.764 10.682 1.00 94.44 193 TRP A C 1
ATOM 1446 O O . TRP A 1 193 ? -2.994 6.407 11.476 1.00 94.44 193 TRP A O 1
ATOM 1456 N N . GLY A 1 194 ? -3.730 6.086 9.385 1.00 89.94 194 GLY A N 1
ATOM 1457 C CA . GLY A 1 194 ? -3.005 7.188 8.762 1.00 89.94 194 GLY A CA 1
ATOM 1458 C C . GLY A 1 194 ? -1.585 6.835 8.320 1.00 89.94 194 GLY A C 1
ATOM 1459 O O . GLY A 1 194 ? -0.869 7.733 7.861 1.00 89.94 194 GLY A O 1
ATOM 1460 N N . GLY A 1 195 ? -1.185 5.566 8.430 1.00 89.25 195 GLY A N 1
ATOM 1461 C CA . GLY A 1 195 ? 0.065 5.034 7.905 1.00 89.25 195 GLY A CA 1
ATOM 1462 C C . GLY A 1 195 ? 0.013 4.918 6.384 1.00 89.25 195 GLY A C 1
ATOM 1463 O O . GLY A 1 195 ? -0.996 4.526 5.807 1.00 89.25 195 GLY A O 1
ATOM 1464 N N . ARG A 1 196 ? 1.096 5.275 5.686 1.00 89.94 196 ARG A N 1
ATOM 1465 C CA . ARG A 1 196 ? 1.168 5.055 4.232 1.00 89.94 196 ARG A CA 1
ATOM 1466 C C . ARG A 1 196 ? 1.237 3.565 3.938 1.00 89.94 196 ARG A C 1
ATOM 1468 O O . ARG A 1 196 ? 2.079 2.867 4.506 1.00 89.94 196 ARG A O 1
ATOM 1475 N N . ILE A 1 197 ? 0.428 3.132 2.979 1.00 93.94 197 ILE A N 1
ATOM 1476 C CA . ILE A 1 197 ? 0.504 1.776 2.447 1.00 93.94 197 ILE A CA 1
ATOM 1477 C C . ILE A 1 197 ? 1.814 1.641 1.658 1.00 93.94 197 ILE A C 1
ATOM 1479 O O . ILE A 1 197 ? 2.137 2.480 0.813 1.00 93.94 197 ILE A O 1
ATOM 1483 N N . ALA A 1 198 ? 2.597 0.609 1.966 1.00 90.94 198 ALA A N 1
ATOM 1484 C CA . ALA A 1 198 ? 3.784 0.247 1.205 1.00 90.94 198 ALA A CA 1
ATOM 1485 C C . ALA A 1 198 ? 3.383 -0.534 -0.047 1.00 90.94 198 ALA A C 1
ATOM 1487 O O . ALA A 1 198 ? 2.521 -1.407 0.007 1.00 90.94 198 ALA A O 1
ATOM 1488 N N . PHE A 1 199 ? 4.020 -0.210 -1.170 1.00 92.44 199 PHE A N 1
ATOM 1489 C CA . PHE A 1 199 ? 3.830 -0.914 -2.432 1.00 92.44 199 PHE A CA 1
ATOM 1490 C C . PHE A 1 199 ? 5.071 -1.769 -2.664 1.00 92.44 199 PHE A C 1
ATOM 1492 O O . PHE A 1 199 ? 6.165 -1.235 -2.870 1.00 92.44 199 PHE A O 1
ATOM 1499 N N . VAL A 1 200 ? 4.899 -3.084 -2.586 1.00 91.06 200 VAL A N 1
ATOM 1500 C CA . VAL A 1 200 ? 5.937 -4.070 -2.877 1.00 91.06 200 VAL A CA 1
ATOM 1501 C C . VAL A 1 200 ? 5.796 -4.436 -4.343 1.00 91.06 200 VAL A C 1
ATOM 1503 O O . VAL A 1 200 ? 4.789 -5.002 -4.767 1.00 91.06 200 VAL A O 1
ATOM 1506 N N . PHE A 1 201 ? 6.782 -4.023 -5.131 1.00 87.81 201 PHE A N 1
ATOM 1507 C CA . PHE A 1 201 ? 6.816 -4.318 -6.553 1.00 87.81 201 PHE A CA 1
ATOM 1508 C C . PHE A 1 201 ? 7.504 -5.654 -6.797 1.00 87.81 201 PHE A C 1
ATOM 1510 O O . PHE A 1 201 ? 8.515 -5.921 -6.143 1.00 87.81 201 PHE A O 1
ATOM 1517 N N . PRO A 1 202 ? 7.011 -6.436 -7.768 1.00 84.88 202 PRO A N 1
ATOM 1518 C CA . PRO A 1 202 ? 7.660 -7.670 -8.156 1.00 84.88 202 PRO A CA 1
ATOM 1519 C C . PRO A 1 202 ? 9.028 -7.402 -8.777 1.00 84.88 202 PRO A C 1
ATOM 1521 O O . PRO A 1 202 ? 9.225 -6.409 -9.494 1.00 84.88 202 PRO A O 1
ATOM 1524 N N . GLY A 1 203 ? 9.944 -8.338 -8.565 1.00 75.88 203 GLY A N 1
ATOM 1525 C CA . GLY A 1 203 ? 11.253 -8.345 -9.192 1.00 75.88 203 GLY A CA 1
ATOM 1526 C C . GLY A 1 203 ? 11.187 -8.278 -10.723 1.00 75.88 203 GLY A C 1
ATOM 1527 O O . GLY A 1 203 ? 10.266 -8.781 -11.389 1.00 75.88 203 GLY A O 1
ATOM 1528 N N . ARG A 1 204 ? 12.202 -7.664 -11.341 1.00 74.38 204 ARG A N 1
ATOM 1529 C CA . ARG A 1 204 ? 12.339 -7.707 -12.810 1.00 74.38 204 ARG A CA 1
ATOM 1530 C C . ARG A 1 204 ? 12.658 -9.134 -13.256 1.00 74.38 204 ARG A C 1
ATOM 1532 O O . ARG A 1 204 ? 13.196 -9.918 -12.485 1.00 74.38 204 ARG A O 1
ATOM 1539 N N . ALA A 1 205 ? 12.327 -9.489 -14.495 1.00 73.50 205 ALA A N 1
ATOM 1540 C CA . ALA A 1 205 ? 12.703 -10.797 -15.029 1.00 73.50 205 ALA A CA 1
ATOM 1541 C C . ALA A 1 205 ? 14.232 -10.942 -15.079 1.00 73.50 205 ALA A C 1
ATOM 1543 O O . ALA A 1 205 ? 14.921 -10.032 -15.545 1.00 73.50 205 ALA A O 1
ATOM 1544 N N . TRP A 1 206 ? 14.746 -12.089 -14.636 1.00 71.81 206 TRP A N 1
ATOM 1545 C CA . TRP A 1 206 ? 16.162 -12.408 -14.748 1.00 71.81 206 TRP A CA 1
ATOM 1546 C C . TRP A 1 206 ? 16.599 -12.478 -16.212 1.00 71.81 206 TRP A C 1
ATOM 1548 O O . TRP A 1 206 ? 15.933 -13.089 -17.054 1.00 71.81 206 TRP A O 1
ATOM 1558 N N . ARG A 1 207 ? 17.757 -11.889 -16.522 1.00 67.81 207 ARG A N 1
ATOM 1559 C CA . ARG A 1 207 ? 18.326 -11.872 -17.874 1.00 67.81 207 ARG A CA 1
ATOM 1560 C C . ARG A 1 207 ? 19.689 -12.548 -17.891 1.00 67.81 207 ARG A C 1
ATOM 1562 O O . ARG A 1 207 ? 20.664 -12.043 -17.335 1.00 67.81 207 ARG A O 1
ATOM 1569 N N . TYR A 1 208 ? 19.782 -13.670 -18.601 1.00 64.38 208 TYR A N 1
ATOM 1570 C CA . TYR A 1 208 ? 21.045 -14.391 -18.741 1.00 64.38 208 TYR A CA 1
ATOM 1571 C C . TYR A 1 208 ? 22.119 -13.504 -19.394 1.00 64.38 208 TYR A C 1
ATOM 1573 O O . TYR A 1 208 ? 21.923 -12.992 -20.495 1.00 64.38 208 TYR A O 1
ATOM 1581 N N . GLY A 1 209 ? 23.248 -13.314 -18.706 1.00 61.28 209 GLY A N 1
ATOM 1582 C CA . GLY A 1 209 ? 24.386 -12.520 -19.188 1.00 61.28 209 GLY A CA 1
ATOM 1583 C C . GLY A 1 209 ? 24.246 -10.995 -19.066 1.00 61.28 209 GLY A C 1
ATOM 1584 O O . GLY A 1 209 ? 25.197 -10.293 -19.399 1.00 61.28 209 GLY A O 1
ATOM 1585 N N . ALA A 1 210 ? 23.106 -10.480 -18.589 1.00 59.72 210 ALA A N 1
ATOM 1586 C CA . ALA A 1 210 ? 22.906 -9.054 -18.297 1.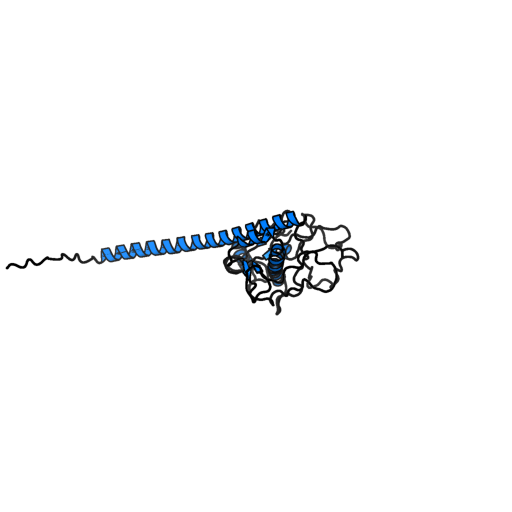00 59.72 210 ALA A CA 1
ATOM 1587 C C . ALA A 1 210 ? 22.815 -8.752 -16.791 1.00 59.72 210 ALA A C 1
ATOM 1589 O O . ALA A 1 210 ? 22.763 -7.594 -16.395 1.00 59.72 210 ALA A O 1
ATOM 1590 N N . GLU A 1 211 ? 22.802 -9.783 -15.958 1.00 61.22 211 GLU A N 1
ATOM 1591 C CA . GLU A 1 211 ? 22.852 -9.652 -14.507 1.00 61.22 211 GLU A CA 1
ATOM 1592 C C . GLU A 1 211 ? 24.260 -10.017 -14.003 1.00 61.22 211 GLU A C 1
ATOM 1594 O O . GLU A 1 211 ? 24.956 -10.808 -14.659 1.00 61.22 211 GLU A O 1
ATOM 1599 N N . PRO A 1 212 ? 24.723 -9.448 -12.873 1.00 58.69 212 PRO A N 1
ATOM 1600 C CA . PRO A 1 212 ? 26.017 -9.790 -12.294 1.00 58.69 212 PRO A CA 1
ATOM 1601 C C . PRO A 1 212 ? 26.143 -11.302 -12.114 1.00 58.69 212 PRO A C 1
ATOM 1603 O O . PRO A 1 212 ? 25.235 -11.951 -11.599 1.00 58.69 212 PRO A O 1
ATOM 1606 N N . THR A 1 213 ? 27.298 -11.875 -12.453 1.00 53.31 213 THR A N 1
ATOM 1607 C CA . THR A 1 213 ? 27.550 -13.324 -12.323 1.00 53.31 213 THR A CA 1
ATOM 1608 C C . THR A 1 213 ? 27.479 -13.838 -10.880 1.00 53.31 213 THR A C 1
ATOM 1610 O O . THR A 1 213 ? 27.489 -15.044 -10.661 1.00 53.31 213 THR A O 1
ATOM 1613 N N . SER A 1 214 ? 27.460 -12.934 -9.895 1.00 55.31 214 SER A N 1
ATOM 1614 C CA . SER A 1 214 ? 27.267 -13.221 -8.470 1.00 55.31 214 SER A CA 1
ATOM 1615 C C . SER A 1 214 ? 25.802 -13.261 -8.036 1.00 55.31 214 SER A C 1
ATOM 1617 O O . SER A 1 214 ? 25.526 -13.649 -6.905 1.00 55.31 214 SER A O 1
ATOM 1619 N N . SER A 1 215 ? 24.878 -12.831 -8.892 1.00 57.44 215 SER A N 1
ATOM 1620 C CA . SER A 1 215 ? 23.443 -12.958 -8.659 1.00 57.44 215 SER A CA 1
ATOM 1621 C C . SER A 1 215 ? 22.932 -14.224 -9.346 1.00 57.44 215 SER A C 1
ATOM 1623 O O . SER A 1 215 ? 23.431 -14.620 -10.400 1.00 57.44 215 SER A O 1
ATOM 1625 N N . LEU A 1 216 ? 21.991 -14.905 -8.708 1.00 61.75 216 LEU A N 1
ATOM 1626 C CA . LEU A 1 216 ? 21.215 -15.981 -9.310 1.00 61.75 216 LEU A CA 1
ATOM 1627 C C . LEU A 1 216 ? 19.761 -15.507 -9.363 1.00 61.75 216 LEU A C 1
ATOM 1629 O O . LEU A 1 216 ? 19.377 -14.711 -8.504 1.00 61.75 216 LEU A O 1
ATOM 1633 N N . PRO A 1 217 ? 18.972 -15.955 -10.354 1.00 69.19 217 PRO A N 1
ATOM 1634 C CA . PRO A 1 217 ? 17.539 -15.724 -10.321 1.00 69.19 217 PRO A CA 1
ATOM 1635 C C . PRO A 1 217 ? 16.948 -16.337 -9.059 1.00 69.19 217 PRO A C 1
ATOM 1637 O O . PRO A 1 217 ? 17.386 -17.403 -8.617 1.00 69.19 217 PRO A O 1
ATOM 1640 N N . ASP A 1 218 ? 15.913 -15.692 -8.544 1.00 68.62 218 ASP A N 1
ATOM 1641 C CA . ASP A 1 218 ? 15.066 -16.273 -7.514 1.00 68.62 218 ASP A CA 1
ATOM 1642 C C . ASP A 1 218 ? 14.324 -17.507 -8.042 1.00 68.62 218 AS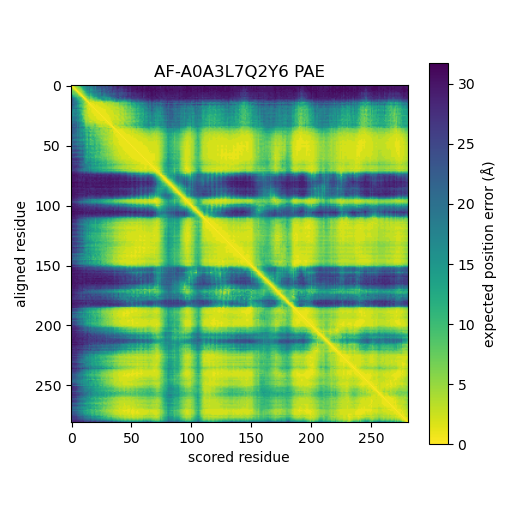P A C 1
ATOM 1644 O O . ASP A 1 218 ? 14.298 -17.792 -9.247 1.00 68.62 218 ASP A O 1
ATOM 1648 N N . SER A 1 219 ? 13.691 -18.249 -7.134 1.00 67.12 219 SER A N 1
ATOM 1649 C CA . SER A 1 219 ? 12.874 -19.423 -7.460 1.00 67.12 219 SER A CA 1
ATOM 1650 C C . SER A 1 219 ? 11.759 -19.130 -8.480 1.00 67.12 219 SER A C 1
ATOM 1652 O O . SER A 1 219 ? 11.379 -20.014 -9.251 1.00 67.12 219 SER A O 1
ATOM 1654 N N . ASP A 1 220 ? 11.294 -17.881 -8.554 1.00 67.38 220 ASP A N 1
ATOM 1655 C CA . ASP A 1 220 ? 10.299 -17.387 -9.510 1.00 67.38 220 ASP A CA 1
ATOM 1656 C C . ASP A 1 220 ? 10.899 -16.810 -10.814 1.00 67.38 220 ASP A C 1
ATOM 1658 O O . ASP A 1 220 ? 10.176 -16.299 -11.677 1.00 67.38 220 ASP A O 1
ATOM 1662 N N . GLY A 1 221 ? 12.222 -16.908 -10.993 1.00 70.81 221 GLY A N 1
ATOM 1663 C CA . GLY A 1 221 ? 12.937 -16.423 -12.174 1.00 70.81 221 GLY A CA 1
ATOM 1664 C C . GLY A 1 221 ? 13.088 -14.901 -12.233 1.00 70.81 221 GLY A C 1
ATOM 1665 O O . GLY A 1 221 ? 13.359 -14.355 -13.312 1.00 70.81 221 GLY A O 1
ATOM 1666 N N . THR A 1 222 ? 12.881 -14.202 -11.116 1.00 75.12 222 THR A N 1
ATOM 1667 C CA . THR A 1 222 ? 13.043 -12.750 -11.025 1.00 75.12 222 THR A CA 1
ATOM 1668 C C . THR A 1 222 ? 14.347 -12.346 -10.338 1.00 75.12 222 THR A C 1
ATOM 1670 O O . THR A 1 222 ? 15.166 -13.186 -9.968 1.00 75.12 222 THR A O 1
ATOM 1673 N N . VAL A 1 223 ? 14.594 -11.036 -10.302 1.00 73.69 223 VAL A N 1
ATOM 1674 C CA . VAL A 1 223 ? 15.601 -10.406 -9.450 1.00 73.69 223 VAL A CA 1
ATOM 1675 C C . VAL A 1 223 ? 14.856 -9.583 -8.400 1.00 73.69 223 VAL A C 1
ATOM 1677 O O . VAL A 1 223 ? 14.285 -8.543 -8.764 1.00 73.69 223 VAL A O 1
ATOM 1680 N N . ARG A 1 224 ? 14.874 -10.020 -7.130 1.00 76.25 224 ARG A N 1
ATOM 1681 C CA . ARG A 1 224 ? 14.151 -9.346 -6.033 1.00 76.25 224 ARG A CA 1
ATOM 1682 C C . ARG A 1 224 ? 14.439 -7.861 -5.948 1.00 76.25 224 ARG A C 1
ATOM 1684 O O . ARG A 1 224 ? 15.583 -7.398 -6.023 1.00 76.25 224 ARG A O 1
ATOM 1691 N N . THR A 1 225 ? 13.387 -7.111 -5.655 1.00 76.81 225 THR A N 1
ATOM 1692 C CA . THR A 1 225 ? 13.530 -5.752 -5.149 1.00 76.81 225 THR A CA 1
ATOM 1693 C C . THR A 1 225 ? 13.999 -5.770 -3.686 1.00 76.81 225 THR A C 1
ATOM 1695 O O . THR A 1 225 ? 13.740 -6.722 -2.945 1.00 76.81 225 THR A O 1
ATOM 1698 N N . PRO A 1 226 ? 14.647 -4.697 -3.196 1.00 76.06 226 PRO A N 1
ATOM 1699 C CA . PRO A 1 226 ? 14.957 -4.580 -1.772 1.00 76.06 226 PRO A CA 1
ATOM 1700 C C . PRO A 1 226 ? 13.718 -4.722 -0.875 1.00 76.06 226 PRO A C 1
ATOM 1702 O O . PRO A 1 226 ? 13.821 -5.271 0.217 1.00 76.06 226 PRO A O 1
ATOM 1705 N N . ALA A 1 227 ? 12.551 -4.250 -1.334 1.00 80.38 227 ALA A N 1
ATOM 1706 C CA . ALA A 1 227 ? 11.294 -4.377 -0.602 1.00 80.38 227 ALA A CA 1
ATOM 1707 C C . ALA A 1 227 ? 10.843 -5.839 -0.487 1.00 80.38 227 ALA A C 1
ATOM 1709 O O . ALA A 1 227 ? 10.417 -6.237 0.594 1.00 80.38 227 ALA A O 1
ATOM 1710 N N . GLU A 1 228 ? 11.001 -6.640 -1.544 1.00 83.94 228 GLU A N 1
ATOM 1711 C CA . GLU A 1 228 ? 10.687 -8.074 -1.501 1.00 83.94 228 GLU A CA 1
ATOM 1712 C C . GLU A 1 228 ? 11.576 -8.839 -0.514 1.00 83.94 228 GLU A C 1
ATOM 1714 O O . GLU A 1 228 ? 11.091 -9.697 0.216 1.00 83.94 228 GLU A O 1
ATOM 1719 N N . ASN A 1 229 ? 12.853 -8.460 -0.399 1.00 81.06 229 ASN A N 1
ATOM 1720 C CA . ASN A 1 229 ? 13.769 -9.047 0.588 1.00 81.06 229 ASN A CA 1
ATOM 1721 C C . ASN A 1 229 ? 13.373 -8.775 2.049 1.00 81.06 229 ASN A C 1
ATOM 1723 O O . ASN A 1 229 ? 13.821 -9.492 2.940 1.00 81.06 229 ASN A O 1
ATOM 1727 N N . LEU A 1 230 ? 12.593 -7.721 2.317 1.00 81.06 230 LEU A N 1
ATOM 1728 C CA . LEU A 1 230 ? 12.199 -7.348 3.680 1.00 81.06 230 LEU A CA 1
ATOM 1729 C C . LEU A 1 230 ? 10.759 -7.705 4.026 1.00 81.06 230 LEU A C 1
ATOM 1731 O O . LEU A 1 230 ? 10.495 -8.089 5.160 1.00 81.06 230 LEU A O 1
ATOM 1735 N N . LEU A 1 231 ? 9.833 -7.500 3.091 1.00 86.06 231 LEU A N 1
ATOM 1736 C CA . LEU A 1 231 ? 8.396 -7.635 3.328 1.00 86.06 231 LEU A CA 1
ATOM 1737 C C . LEU A 1 231 ? 7.831 -8.954 2.788 1.00 86.06 231 LEU A C 1
ATOM 1739 O O . LEU A 1 231 ? 6.745 -9.340 3.211 1.00 86.06 231 LEU A O 1
ATOM 1743 N N . GLY A 1 232 ? 8.558 -9.629 1.890 1.00 87.44 232 GLY A N 1
ATOM 1744 C CA . GLY A 1 232 ? 8.154 -10.867 1.223 1.00 87.44 232 GLY A CA 1
ATOM 1745 C C . GLY A 1 232 ? 8.084 -10.732 -0.303 1.00 87.44 232 GLY A C 1
ATOM 1746 O O . GLY A 1 232 ? 7.963 -9.633 -0.846 1.00 87.44 232 GLY A O 1
ATOM 1747 N N . VAL A 1 233 ? 8.166 -11.863 -0.998 1.00 86.56 233 VAL A N 1
ATOM 1748 C CA . VAL A 1 233 ? 8.272 -11.966 -2.459 1.00 86.56 233 VAL A CA 1
ATOM 1749 C C . VAL A 1 233 ? 6.893 -11.934 -3.112 1.00 86.56 233 VAL A C 1
ATOM 1751 O O . VAL A 1 233 ? 5.936 -12.552 -2.639 1.00 86.56 233 VAL A O 1
ATOM 1754 N N . CYS A 1 234 ? 6.771 -11.182 -4.206 1.00 88.81 234 CYS A N 1
ATOM 1755 C CA . CYS A 1 234 ? 5.500 -11.006 -4.892 1.00 88.81 234 CYS A CA 1
ATOM 1756 C C . CYS A 1 234 ? 5.125 -12.220 -5.750 1.00 88.81 234 CYS A C 1
ATOM 1758 O O . CYS A 1 234 ? 5.726 -12.483 -6.789 1.00 88.81 234 CYS A O 1
ATOM 1760 N N . THR A 1 235 ? 4.022 -12.882 -5.415 1.00 85.38 235 THR A N 1
ATOM 1761 C CA . THR A 1 235 ? 3.502 -14.000 -6.211 1.00 85.38 235 THR A CA 1
ATOM 1762 C C . THR A 1 235 ? 2.970 -13.553 -7.584 1.00 85.38 235 THR A C 1
ATOM 1764 O O . THR A 1 235 ? 2.246 -12.561 -7.711 1.00 85.38 235 THR A O 1
ATOM 1767 N N . ASN A 1 236 ? 3.269 -14.327 -8.635 1.00 83.31 236 ASN A N 1
ATOM 1768 C CA . ASN A 1 236 ? 2.770 -14.135 -10.009 1.00 83.31 236 ASN A CA 1
ATOM 1769 C C . ASN A 1 236 ? 3.058 -12.754 -10.626 1.00 83.31 236 ASN A C 1
ATOM 1771 O O . ASN A 1 236 ? 2.301 -12.295 -11.482 1.00 83.31 236 ASN A O 1
ATOM 1775 N N . ARG A 1 237 ? 4.137 -12.079 -10.208 1.00 81.06 237 ARG A N 1
ATOM 1776 C CA . ARG A 1 237 ? 4.487 -10.725 -10.676 1.00 81.06 237 ARG A CA 1
ATOM 1777 C C . ARG A 1 237 ? 3.373 -9.687 -10.453 1.00 81.06 237 ARG A C 1
ATOM 1779 O O . ARG A 1 237 ? 3.303 -8.698 -11.181 1.00 81.06 237 ARG A O 1
ATOM 1786 N N . ARG A 1 238 ? 2.495 -9.911 -9.474 1.00 88.50 238 ARG A N 1
ATOM 1787 C CA . ARG A 1 238 ? 1.501 -8.922 -9.037 1.00 88.50 238 ARG A CA 1
ATOM 1788 C C . ARG A 1 238 ? 2.154 -7.964 -8.045 1.00 88.50 238 ARG A C 1
ATOM 1790 O O . ARG A 1 238 ? 3.129 -8.313 -7.396 1.00 88.50 238 ARG A O 1
ATOM 1797 N N . ILE A 1 239 ? 1.660 -6.733 -7.968 1.00 92.75 239 ILE A N 1
ATOM 1798 C CA . ILE A 1 239 ? 2.118 -5.762 -6.966 1.00 92.75 239 ILE A CA 1
ATOM 1799 C C . ILE A 1 239 ? 1.345 -6.030 -5.677 1.00 92.75 239 ILE A C 1
ATOM 1801 O O . ILE A 1 239 ? 0.113 -6.070 -5.706 1.00 92.75 239 ILE A O 1
ATOM 1805 N N . CYS A 1 240 ? 2.042 -6.167 -4.550 1.00 95.25 240 CYS A N 1
ATOM 1806 C CA . CYS A 1 240 ? 1.398 -6.312 -3.247 1.00 95.25 240 CYS A CA 1
ATOM 1807 C C . CYS A 1 240 ? 1.347 -4.978 -2.502 1.00 95.25 240 CYS A C 1
ATOM 1809 O O . CYS A 1 240 ? 2.305 -4.200 -2.496 1.00 95.25 240 CYS A O 1
ATOM 1811 N N . LEU A 1 241 ? 0.215 -4.715 -1.852 1.00 97.19 241 LEU A N 1
ATOM 1812 C CA . LEU A 1 241 ? 0.035 -3.577 -0.959 1.00 97.19 241 LEU A CA 1
ATOM 1813 C C . LEU A 1 241 ? 0.102 -4.073 0.480 1.00 97.19 241 LEU A C 1
ATOM 1815 O O . LEU A 1 241 ? -0.563 -5.048 0.825 1.00 97.19 241 LEU A O 1
ATOM 1819 N N . VAL A 1 242 ? 0.869 -3.372 1.314 1.00 96.75 242 VAL A N 1
ATOM 1820 C CA . VAL A 1 242 ? 1.069 -3.726 2.722 1.00 96.75 242 VAL A CA 1
ATOM 1821 C C . VAL A 1 242 ? 0.778 -2.517 3.607 1.00 96.75 242 VAL A C 1
ATOM 1823 O O . VAL A 1 242 ? 1.411 -1.467 3.474 1.00 96.75 242 VAL A O 1
ATOM 1826 N N . SER A 1 243 ? -0.188 -2.646 4.514 1.00 96.56 243 SER A N 1
ATOM 1827 C CA . SER A 1 243 ? -0.400 -1.712 5.626 1.00 96.56 243 SER A CA 1
ATOM 1828 C C . SER A 1 243 ? 0.314 -2.255 6.854 1.00 96.56 243 SER A C 1
ATOM 1830 O O . SER A 1 243 ? 0.279 -3.456 7.110 1.00 96.56 243 SER A O 1
ATOM 1832 N N . ALA A 1 244 ? 0.935 -1.344 7.598 1.00 93.25 244 ALA A N 1
ATOM 1833 C CA . ALA A 1 244 ? 1.658 -1.633 8.831 1.00 93.25 244 ALA A CA 1
ATOM 1834 C C . ALA A 1 244 ? 0.740 -1.662 10.066 1.00 93.25 244 ALA A C 1
ATOM 1836 O O . ALA A 1 244 ? 1.196 -1.417 11.171 1.00 93.25 244 ALA A O 1
ATOM 1837 N N . GLY A 1 245 ? -0.572 -1.803 9.857 1.00 94.44 245 GLY A N 1
ATOM 1838 C CA . GLY A 1 245 ? -1.530 -1.917 10.945 1.00 94.44 245 GLY A CA 1
ATOM 1839 C C . GLY A 1 245 ? -1.628 -0.691 11.874 1.00 94.44 245 GLY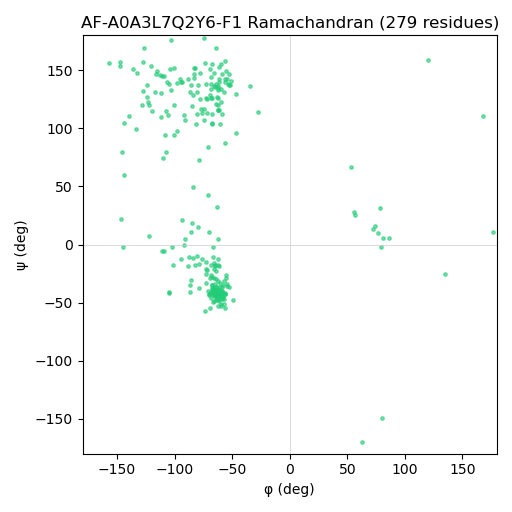 A C 1
ATOM 1840 O O . GLY A 1 245 ? -1.138 0.403 11.569 1.00 94.44 245 GLY A O 1
ATOM 1841 N N . PRO A 1 246 ? -2.339 -0.855 13.004 1.00 94.56 246 PRO A N 1
ATOM 1842 C CA . PRO A 1 246 ? -2.480 0.156 14.048 1.00 94.56 246 PRO A CA 1
ATOM 1843 C C . PRO A 1 246 ? -1.176 0.663 14.667 1.00 94.56 246 PRO A C 1
ATOM 1845 O O . PRO A 1 246 ? -1.145 1.807 15.129 1.00 94.56 246 PRO A O 1
ATOM 1848 N N . ASP A 1 247 ? -0.140 -0.172 14.759 1.00 91.38 247 ASP A N 1
ATOM 1849 C CA . ASP A 1 247 ? 1.123 0.230 15.382 1.00 91.38 247 ASP A CA 1
ATOM 1850 C C . ASP A 1 247 ? 2.043 1.016 14.423 1.00 91.38 247 ASP A C 1
ATOM 1852 O O . ASP A 1 247 ? 2.916 1.770 14.869 1.00 91.38 247 ASP A O 1
ATOM 1856 N N . GLY A 1 248 ? 1.774 0.926 13.115 1.00 90.06 248 GLY A N 1
ATOM 1857 C CA . GLY A 1 248 ? 2.479 1.633 12.055 1.00 90.06 248 GLY A CA 1
ATOM 1858 C C . GLY A 1 248 ? 3.844 1.035 11.704 1.00 90.06 248 GLY A C 1
ATOM 1859 O O . GLY A 1 248 ? 4.592 1.673 10.940 1.00 90.06 248 GLY A O 1
ATOM 1860 N N . LEU A 1 249 ? 4.158 -0.151 12.233 1.00 90.88 249 LEU A N 1
ATOM 1861 C CA . LEU A 1 249 ? 5.421 -0.865 12.099 1.00 90.88 249 LEU A CA 1
ATOM 1862 C C . LEU A 1 249 ? 5.226 -2.139 11.264 1.00 90.88 249 LEU A C 1
ATOM 1864 O O . LEU A 1 249 ? 4.353 -2.947 11.525 1.00 90.88 249 LEU A O 1
ATOM 1868 N N . PHE A 1 250 ? 6.072 -2.358 10.260 1.00 90.62 250 PHE A N 1
ATOM 1869 C CA . PHE A 1 250 ? 6.028 -3.588 9.462 1.00 90.62 250 PHE A CA 1
ATOM 1870 C C . PHE A 1 250 ? 6.632 -4.807 10.170 1.00 90.62 250 PHE A C 1
ATOM 1872 O O . PHE A 1 250 ? 6.475 -5.927 9.685 1.00 90.62 250 PHE A O 1
ATOM 1879 N N . GLY A 1 251 ? 7.350 -4.600 11.274 1.00 89.50 251 GLY A N 1
ATOM 1880 C CA . GLY A 1 251 ? 8.037 -5.658 12.006 1.00 89.50 251 GLY A CA 1
ATOM 1881 C C . GLY A 1 251 ? 9.349 -6.082 11.356 1.00 89.50 251 GLY A C 1
ATOM 1882 O O . GLY A 1 251 ? 9.754 -7.236 11.465 1.00 89.50 251 GLY A O 1
ATOM 1883 N N . VAL A 1 252 ? 10.033 -5.155 10.684 1.00 84.88 252 VAL A N 1
ATOM 1884 C CA . VAL A 1 252 ? 11.318 -5.430 10.026 1.00 84.88 252 VAL A CA 1
ATOM 1885 C C . VAL A 1 252 ? 12.503 -4.942 10.871 1.00 84.88 252 VAL A C 1
ATOM 1887 O O . VAL A 1 252 ? 12.370 -3.967 11.619 1.00 84.88 252 VAL A O 1
ATOM 1890 N N . PRO A 1 253 ? 13.694 -5.563 10.753 1.00 83.00 253 PRO A N 1
ATOM 1891 C CA . PRO A 1 253 ? 14.863 -5.125 11.511 1.00 83.00 253 PRO A CA 1
ATOM 1892 C C . PRO A 1 253 ? 15.194 -3.650 11.261 1.00 83.00 253 PRO A C 1
ATOM 1894 O O . PRO A 1 253 ? 15.121 -3.172 10.129 1.00 83.00 253 PRO A O 1
ATOM 1897 N N . GLY A 1 254 ? 15.583 -2.926 12.306 1.00 78.56 254 GLY A N 1
ATOM 1898 C CA . GLY A 1 254 ? 15.925 -1.502 12.264 1.00 78.56 254 GLY A CA 1
ATOM 1899 C C . GLY A 1 254 ? 14.734 -0.537 12.303 1.00 78.56 254 GLY A C 1
ATOM 1900 O O . GLY A 1 254 ? 14.936 0.673 12.164 1.00 78.56 254 GLY A O 1
ATOM 1901 N N . GLU A 1 255 ? 13.510 -1.034 12.489 1.00 80.31 255 GLU A N 1
ATOM 1902 C CA . GLU A 1 255 ? 12.302 -0.206 12.557 1.00 80.31 255 GLU A CA 1
ATOM 1903 C C . GLU A 1 255 ? 12.003 0.328 13.968 1.00 80.31 255 GLU A C 1
ATOM 1905 O O . GLU A 1 255 ? 11.568 1.474 14.113 1.00 80.31 255 GLU A O 1
ATOM 1910 N N . SER A 1 256 ? 12.309 -0.453 15.009 1.00 82.44 256 SER A N 1
ATOM 1911 C CA . SER A 1 256 ? 12.062 -0.111 16.414 1.00 82.44 256 SER A CA 1
ATOM 1912 C C . SER A 1 256 ? 13.314 -0.247 17.283 1.00 82.44 256 SER A C 1
ATOM 1914 O O . SER A 1 256 ? 14.223 -1.013 16.980 1.00 82.44 256 SER A O 1
ATOM 1916 N N . THR A 1 257 ? 13.342 0.452 18.420 1.00 81.69 257 THR A N 1
ATOM 1917 C CA . THR A 1 257 ? 14.361 0.267 19.466 1.00 81.69 257 THR A CA 1
ATOM 1918 C C . THR A 1 257 ? 13.690 -0.071 20.804 1.00 81.69 257 THR A C 1
ATOM 1920 O O . THR A 1 257 ? 12.904 0.752 21.278 1.00 81.69 257 THR A O 1
ATOM 1923 N N . PRO A 1 258 ? 14.006 -1.211 21.450 1.00 85.19 258 PRO A N 1
ATOM 1924 C CA . PRO A 1 258 ? 14.985 -2.214 21.027 1.00 85.19 258 PRO A CA 1
ATOM 1925 C C . PRO A 1 258 ? 14.533 -2.990 19.779 1.00 85.19 258 PRO A C 1
ATOM 1927 O O . PRO A 1 258 ? 13.343 -3.157 19.531 1.00 85.19 258 PRO A O 1
ATOM 1930 N N . ASP A 1 259 ? 15.504 -3.445 18.993 1.00 85.19 259 ASP A N 1
ATOM 1931 C CA . ASP A 1 259 ? 15.276 -4.214 17.769 1.00 85.19 259 ASP A CA 1
ATOM 1932 C C . ASP A 1 259 ? 15.444 -5.704 18.089 1.00 85.19 259 ASP A C 1
ATOM 1934 O O . ASP A 1 259 ? 16.561 -6.199 18.239 1.00 85.19 259 ASP A O 1
ATOM 1938 N N . SER A 1 260 ? 14.335 -6.403 18.329 1.00 89.88 260 SER A N 1
ATOM 1939 C CA . SER A 1 260 ? 14.340 -7.810 18.746 1.00 89.88 260 SER A CA 1
ATOM 1940 C C . SER A 1 260 ? 13.289 -8.603 17.985 1.00 89.88 260 SER A C 1
ATOM 1942 O O . SER A 1 260 ? 12.236 -8.058 17.659 1.00 89.88 260 SER A O 1
ATOM 1944 N N . ALA A 1 261 ? 13.531 -9.901 17.782 1.00 90.25 261 ALA A N 1
ATOM 1945 C CA . ALA A 1 261 ? 12.598 -10.786 17.082 1.00 90.25 261 ALA A CA 1
ATOM 1946 C C . ALA A 1 261 ? 11.188 -10.769 17.700 1.00 90.25 261 ALA A C 1
ATOM 1948 O O . ALA A 1 261 ? 10.198 -10.804 16.984 1.00 90.25 261 ALA A O 1
ATOM 1949 N N . THR A 1 262 ? 11.070 -10.653 19.027 1.00 92.75 262 THR A N 1
ATOM 1950 C CA . THR A 1 262 ? 9.763 -10.551 19.695 1.00 92.75 262 THR A CA 1
ATOM 1951 C C . THR A 1 262 ? 9.013 -9.282 19.296 1.00 92.75 262 THR A C 1
ATOM 1953 O O . THR A 1 262 ? 7.814 -9.343 19.040 1.00 92.75 262 THR A O 1
ATOM 1956 N N . ILE A 1 263 ? 9.703 -8.139 19.233 1.00 89.38 263 ILE A N 1
ATOM 1957 C CA . ILE A 1 263 ? 9.088 -6.863 18.842 1.00 89.38 263 ILE A CA 1
ATOM 1958 C C . ILE A 1 263 ? 8.735 -6.888 17.357 1.00 89.38 263 ILE A C 1
ATOM 1960 O O . ILE A 1 263 ? 7.617 -6.533 17.007 1.00 89.38 263 ILE A O 1
ATOM 1964 N N . GLN A 1 264 ? 9.638 -7.394 16.517 1.00 90.62 264 GLN A N 1
ATOM 1965 C CA . GLN A 1 264 ? 9.414 -7.583 15.084 1.00 90.62 264 GLN A CA 1
ATOM 1966 C C . GLN A 1 264 ? 8.186 -8.461 14.815 1.00 90.62 264 GLN A C 1
ATOM 1968 O O . GLN A 1 264 ? 7.274 -8.038 14.118 1.00 90.62 264 GLN A O 1
ATOM 1973 N N . ASN A 1 265 ? 8.100 -9.634 15.448 1.00 91.88 265 ASN A N 1
ATOM 1974 C CA . ASN A 1 265 ? 6.961 -10.541 15.293 1.00 91.88 265 ASN A CA 1
ATOM 1975 C C . ASN A 1 265 ? 5.654 -9.944 15.828 1.00 91.88 265 ASN A C 1
ATOM 1977 O O . ASN A 1 265 ? 4.590 -10.240 15.298 1.00 91.88 265 ASN A O 1
ATOM 1981 N N . THR A 1 266 ? 5.719 -9.137 16.892 1.00 93.19 266 THR A N 1
ATOM 1982 C CA . THR A 1 266 ? 4.527 -8.479 17.447 1.00 93.19 266 THR A CA 1
ATOM 1983 C C . THR A 1 266 ? 4.020 -7.390 16.511 1.00 93.19 266 THR A C 1
ATOM 1985 O O . THR A 1 266 ? 2.816 -7.317 16.296 1.00 93.19 266 THR A O 1
ATOM 1988 N N . ALA A 1 267 ? 4.929 -6.598 15.941 1.00 90.94 267 ALA A N 1
ATOM 1989 C CA . ALA A 1 267 ? 4.598 -5.575 14.960 1.00 90.94 267 ALA A CA 1
ATOM 1990 C C . ALA A 1 267 ? 4.059 -6.188 13.663 1.00 90.94 267 ALA A C 1
ATOM 1992 O O . ALA A 1 267 ? 2.962 -5.882 13.225 1.00 90.94 267 ALA A O 1
ATOM 1993 N N . ALA A 1 268 ? 4.744 -7.194 13.114 1.00 91.88 268 ALA A N 1
ATOM 1994 C CA . ALA A 1 268 ? 4.293 -7.854 11.893 1.00 91.88 268 ALA A CA 1
ATOM 1995 C C . ALA A 1 268 ? 2.923 -8.556 12.027 1.00 91.88 268 ALA A C 1
ATOM 1997 O O . ALA A 1 268 ? 2.292 -8.869 11.016 1.00 91.88 268 ALA A O 1
ATOM 1998 N N . ALA A 1 269 ? 2.452 -8.826 13.251 1.00 93.56 269 ALA A N 1
ATOM 1999 C CA . ALA A 1 269 ? 1.211 -9.556 13.495 1.00 93.56 269 ALA A CA 1
ATOM 2000 C C . ALA A 1 269 ? -0.062 -8.764 13.155 1.00 93.56 269 ALA A C 1
ATOM 2002 O O . ALA A 1 269 ? -1.110 -9.385 12.955 1.00 93.56 269 ALA A O 1
ATOM 2003 N N . ASP A 1 270 ? -0.011 -7.429 13.114 1.00 93.62 270 ASP A N 1
ATOM 2004 C CA . ASP A 1 270 ? -1.168 -6.597 12.764 1.00 93.62 270 ASP A CA 1
ATOM 2005 C C . ASP A 1 270 ? -1.131 -6.060 11.319 1.00 93.62 270 ASP A C 1
ATOM 2007 O O . ASP A 1 270 ? -2.127 -5.481 10.862 1.00 93.62 270 ASP A O 1
ATOM 2011 N N . ASN A 1 271 ? -0.060 -6.369 10.576 1.00 95.38 271 ASN A N 1
ATOM 2012 C CA . ASN A 1 271 ? 0.070 -6.076 9.155 1.00 95.38 271 ASN A CA 1
ATOM 2013 C C . ASN A 1 271 ? -1.133 -6.602 8.349 1.00 95.38 271 ASN A C 1
ATOM 2015 O O . ASN A 1 271 ? -1.733 -7.656 8.615 1.00 95.38 271 ASN A O 1
ATOM 2019 N N . ILE A 1 272 ? -1.475 -5.858 7.301 1.00 97.12 272 ILE A N 1
ATOM 2020 C CA . ILE A 1 272 ? -2.510 -6.230 6.335 1.00 97.12 272 ILE A CA 1
ATOM 2021 C C . ILE A 1 272 ? -1.862 -6.271 4.963 1.00 97.12 272 ILE A C 1
ATOM 2023 O O . ILE A 1 272 ? -1.369 -5.251 4.482 1.00 97.12 272 ILE A O 1
ATOM 2027 N N . TYR A 1 273 ? -1.905 -7.438 4.334 1.00 96.75 273 TYR A N 1
ATOM 2028 C CA . TYR A 1 273 ? -1.401 -7.660 2.987 1.00 96.75 273 TYR A CA 1
ATOM 2029 C C . TYR A 1 273 ? -2.582 -7.812 2.028 1.00 96.75 273 TYR A C 1
ATOM 2031 O O . TYR A 1 273 ? -3.564 -8.474 2.367 1.00 96.75 273 TYR A O 1
ATOM 2039 N N . LEU A 1 274 ? -2.482 -7.228 0.830 1.00 96.94 274 LEU A N 1
ATOM 2040 C CA . LEU A 1 274 ? -3.463 -7.447 -0.242 1.00 96.94 274 LEU A CA 1
ATOM 2041 C C . LEU A 1 274 ? -3.596 -8.943 -0.572 1.00 96.94 274 LEU A C 1
ATOM 2043 O O . LEU A 1 274 ? -4.696 -9.452 -0.768 1.00 96.94 274 LEU A O 1
ATOM 2047 N N . TYR A 1 275 ? -2.463 -9.636 -0.620 1.00 94.69 275 TYR A N 1
ATOM 2048 C CA . TYR A 1 275 ? -2.364 -11.086 -0.672 1.00 94.69 275 TYR A CA 1
ATOM 2049 C C . TYR A 1 275 ? -1.096 -11.518 0.067 1.00 94.69 275 TYR A C 1
ATOM 2051 O O . TYR A 1 275 ? -0.171 -10.723 0.236 1.00 94.69 275 TYR A O 1
ATOM 2059 N N . GLU A 1 276 ? -1.064 -12.765 0.526 1.00 91.44 276 GLU A N 1
ATOM 2060 C CA . GLU A 1 276 ? 0.083 -13.309 1.252 1.00 91.44 276 GLU A CA 1
ATOM 2061 C C . GLU A 1 276 ? 1.330 -13.318 0.362 1.00 91.44 276 GLU A C 1
ATOM 2063 O O . GLU A 1 276 ? 1.290 -13.820 -0.760 1.00 91.44 276 GLU A O 1
ATOM 2068 N N . LEU A 1 277 ? 2.408 -12.706 0.849 1.00 89.38 277 LEU A N 1
ATOM 2069 C CA . LEU A 1 277 ? 3.694 -12.702 0.166 1.00 89.38 277 LEU A CA 1
ATOM 2070 C C . LEU A 1 277 ? 4.444 -13.993 0.480 1.00 89.38 277 LEU A C 1
ATOM 2072 O O . LEU A 1 277 ? 4.416 -14.473 1.614 1.00 89.38 277 LEU A O 1
ATOM 2076 N N . ASP A 1 278 ? 5.155 -14.513 -0.513 1.00 86.25 278 ASP A N 1
ATOM 2077 C CA . ASP A 1 278 ? 6.009 -15.675 -0.315 1.00 86.25 278 ASP A CA 1
ATOM 2078 C C . ASP A 1 278 ? 7.202 -15.285 0.581 1.00 86.25 278 ASP A C 1
ATOM 2080 O O . ASP A 1 278 ? 7.691 -14.148 0.518 1.00 86.25 278 ASP A O 1
ATOM 2084 N N . PRO A 1 279 ? 7.680 -16.182 1.459 1.00 79.69 279 PRO A N 1
ATOM 2085 C CA . PRO A 1 279 ? 8.834 -15.877 2.288 1.00 79.69 279 PRO A CA 1
ATOM 2086 C C . PRO A 1 279 ? 10.060 -15.608 1.400 1.00 79.69 279 PRO A C 1
ATOM 2088 O O . PRO A 1 279 ? 10.236 -16.277 0.381 1.00 79.69 279 PRO A O 1
ATOM 2091 N N . PRO A 1 280 ? 10.927 -14.650 1.767 1.00 67.44 280 PRO A N 1
ATOM 2092 C CA . PRO A 1 280 ? 12.198 -14.498 1.079 1.00 67.44 280 PRO A CA 1
ATOM 2093 C C . PRO A 1 280 ? 13.051 -15.758 1.314 1.00 67.44 280 PRO A C 1
ATOM 2095 O O . PRO A 1 280 ? 13.321 -16.100 2.465 1.00 67.44 280 PRO A O 1
ATOM 2098 N N . ASP A 1 281 ? 13.434 -16.447 0.227 1.00 60.38 281 ASP A N 1
ATOM 2099 C CA . ASP A 1 281 ? 14.448 -17.530 0.242 1.00 60.38 281 ASP A CA 1
ATOM 2100 C C . ASP A 1 281 ? 15.768 -17.066 0.877 1.00 60.38 281 ASP A C 1
ATOM 2102 O O . ASP A 1 281 ? 16.144 -15.894 0.610 1.00 60.38 281 ASP A O 1
#

Secondary structure (DSSP, 8-state):
-----------PPPHHHHHHHHHHHHHHHHHHHHHHHHHHHHHHHHHHHHHHHHHHHHHHHHHHHHSS---EE-----TTS-S-----TT-TT---SEE--S-PPSS---TTHHHHHHHHHHHHHHHHHHTTSTTTHHHHTTS-TTTEEE-S-TTSS------SSSSPPSSPPPSS-TT--TT-S-EEEB-TTSPBPEEEPPPEEP-TTTS-TT----TTSEE--HHHHHH-BPGGGPPEEEE-TTTT----TTSSSS--HHHHHHHHTT-EESSPPBPP-

Mean predicted aligned error: 11.56 Å

Solvent-accessible surface area (backbone atoms only — not comparable to full-atom values): 16317 Å² total; per-residue (Å²): 140,85,85,83,80,81,78,80,82,75,78,78,82,49,73,64,57,54,51,53,51,52,52,52,50,54,54,52,51,54,52,53,56,54,54,51,53,54,52,48,55,51,50,42,52,52,50,40,54,51,44,45,51,44,51,51,50,41,50,53,50,48,23,68,75,70,74,45,76,91,36,70,42,68,72,86,76,57,97,79,56,73,100,65,82,59,58,46,96,78,56,62,73,67,63,31,51,41,51,49,52,82,51,68,54,83,90,82,79,69,68,57,43,46,39,58,52,42,20,28,45,42,30,28,47,48,51,20,40,50,54,67,42,75,83,33,38,68,52,58,66,70,37,55,64,86,26,42,22,52,39,90,57,71,69,56,52,43,85,44,77,67,61,95,61,81,48,61,64,80,47,79,46,42,72,57,27,84,48,71,57,98,89,28,43,30,25,32,52,28,31,81,76,66,40,59,29,24,40,36,56,36,40,52,75,55,50,91,89,67,52,61,90,88,62,72,59,46,99,86,46,19,44,76,27,71,40,16,70,68,76,24,32,47,64,92,70,38,72,37,43,35,34,26,35,87,86,58,35,68,32,48,74,69,70,53,87,79,71,45,72,70,55,22,55,57,30,39,67,53,43,44,59,71,54,86,54,42,77,62,128

Sequence (281 aa):
MSTRRSRHTGRAFTLIEIMVVISIILVLASLVLGVGSALLRRAERSQVESAMTIMESAFTEWEGQTGRPVTYNGAFNSLTAPTTEIYPSGATLEVFDIREPGTPPAPNSTGNRLIYTRARGAGVFTVNLLSQLESIRPMLAGIPPSMLRAEANTSSYPATNILSGTPAVLYAPSSKSTANTKDSTRSELVDTWGGRIAFVFPGRAWRYGAEPTSSLPDSDGTVRTPAENLLGVCTNRRICLVSAGPDGLFGVPGESTPDSATIQNTAAADNIYLYELDPPD

pLDDT: mean 75.74, std 19.18, range [31.23, 97.94]

Radius of gyration: 26.62 Å; C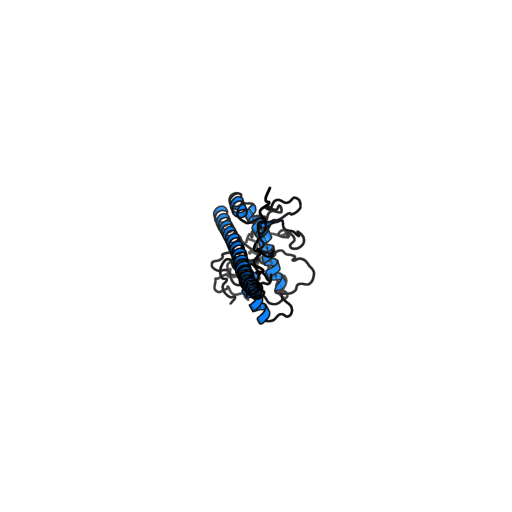α contacts (8 Å, |Δi|>4): 418; chains: 1; bounding box: 97×43×74 Å